Protein AF-A0AAJ0HNI5-F1 (afdb_monomer)

Organism: NCBI:txid260671

Solvent-accessible surface area (backbone atoms only — not comparable to full-atom values): 15487 Å² total; per-residue (Å²): 132,60,65,69,65,48,49,58,55,22,74,72,41,98,49,40,72,58,46,44,43,70,79,28,72,50,69,66,57,39,48,54,49,50,54,50,50,53,49,53,46,56,73,71,45,73,79,74,45,46,48,69,56,50,36,52,51,60,67,67,36,46,70,72,39,67,71,49,57,67,50,51,60,63,54,42,67,43,96,58,53,37,58,43,49,49,13,22,56,100,54,33,36,34,30,35,42,43,38,78,77,85,79,68,60,65,65,94,55,95,44,84,86,68,60,71,80,50,44,37,24,37,46,53,99,88,41,71,78,46,37,30,36,62,50,20,38,31,28,35,32,77,57,63,92,66,90,64,89,63,87,71,75,69,43,80,52,59,29,30,33,27,36,32,45,38,97,85,26,32,70,68,20,27,30,40,35,55,68,73,81,44,83,80,56,53,56,72,58,64,70,63,54,85,79,84,80,74,67,75,95,62,89,78,90,82,67,87,78,54,84,80,49,52,50,37,34,65,74,42,69,40,63,79,74,36,23,76,83,30,72,54,58,84,80,66,47,56,74,45,90,73,74,71,50,63,37,65,60,81,79,54,80,83,66,68,90,78,83,133

Nearest PDB structures (foldseek):
  7ypu-assembly1_A  TM=3.060E-01  e=2.683E-01  Streptomyces lavendulae subsp. lavendulae
  7ypu-assembly4_G  TM=3.070E-01  e=5.747E-01  Streptomyces lavendulae subsp. lavendulae

Radius of gyration: 22.69 Å; Cα contacts (8 Å, |Δi|>4): 392; chains: 1; bounding box: 60×42×74 Å

Secondary structure (DSSP, 8-state):
--HHHHHHHHHTSS-HHHHHHHH--SHHHHHHHHHHHHHHHHHHSPPP--HHHHHHHHHH--TT-HHHHHHHHHHHTSSS--EEEEEE-SSEEEEEEE-S-----SS--TTTTTS-TTEEEEEETTEEEEEEEEEEEEEEEE---------PPPEEEEEEEEEEE-TTSSEEEEEEEE-PPPTTTTHHHHHS--S-SS----SS---TTTTTS-EEEEEES-STT--TTPBP-TTSEEE-S----EEEGGGTTT------

Mean predicted aligned error: 11.39 Å

Sequence (260 aa):
MDFAAAHARIMGDKNPIEAMRILFPDRHRRQAFKDWAAEEIRKATPEPLTRDKFIADIDNAQFLDPSFLNSMPYSMSGRLRPWVAVGRDEHFSYRLTVERYGLQPTADLNLASQLPPCILAFQSYGKPDFVFFQLGELEYTPYTTATTTAIRRWDETGFYVVARIGPSGKMDGIFAVYRMPSEDDNVDEAINAEDDWGLLPTPLGSLDSMAKRFFCARLGGSLGELGDDHRLDWEDNILYEDPVELVPVSSRQQKEPGMH

Structure (mmCIF, N/CA/C/O backbone):
data_AF-A0AAJ0HNI5-F1
#
_entry.id   AF-A0AAJ0HNI5-F1
#
loop_
_atom_site.group_PDB
_atom_site.id
_atom_site.type_symbol
_atom_site.label_atom_id
_atom_site.label_alt_id
_atom_site.label_comp_id
_atom_site.label_asym_id
_atom_site.label_entity_id
_atom_site.label_seq_id
_atom_site.pdbx_PDB_ins_code
_atom_site.Cartn_x
_atom_site.Cartn_y
_atom_site.Cartn_z
_atom_site.occupancy
_atom_site.B_iso_or_equiv
_atom_site.auth_seq_id
_atom_site.auth_comp_id
_atom_site.auth_asym_id
_atom_site.auth_atom_id
_atom_site.pdbx_PDB_model_num
ATOM 1 N N . MET A 1 1 ? 30.609 -1.342 -28.995 1.00 73.69 1 MET A N 1
ATOM 2 C CA . MET A 1 1 ? 30.387 -0.717 -27.679 1.00 73.69 1 MET A CA 1
ATOM 3 C C . MET A 1 1 ? 29.522 -1.675 -26.897 1.00 73.69 1 MET A C 1
ATOM 5 O O . MET A 1 1 ? 28.529 -2.126 -27.453 1.00 73.69 1 MET A O 1
ATOM 9 N N . ASP A 1 2 ? 29.952 -2.039 -25.697 1.00 93.94 2 ASP A N 1
ATOM 10 C CA . ASP A 1 2 ? 29.162 -2.849 -24.771 1.00 93.94 2 ASP A CA 1
ATOM 11 C C . ASP A 1 2 ? 27.914 -2.066 -24.319 1.00 93.94 2 ASP A C 1
ATOM 13 O O . ASP A 1 2 ? 27.996 -0.857 -24.078 1.00 93.94 2 ASP A O 1
ATOM 17 N N . PHE A 1 3 ? 26.756 -2.726 -24.260 1.00 96.06 3 PHE A N 1
ATOM 18 C CA . PHE A 1 3 ? 25.495 -2.088 -23.881 1.00 96.06 3 PHE A CA 1
ATOM 19 C C . PHE A 1 3 ? 25.478 -1.664 -22.410 1.00 96.06 3 PHE A C 1
ATOM 21 O O . PHE A 1 3 ? 24.932 -0.601 -22.119 1.00 96.06 3 PHE A O 1
ATOM 28 N N . ALA A 1 4 ? 26.161 -2.385 -21.514 1.00 93.88 4 ALA A N 1
ATOM 29 C CA . ALA A 1 4 ? 26.269 -1.978 -20.112 1.00 93.88 4 ALA A CA 1
ATOM 30 C C . ALA A 1 4 ? 27.040 -0.656 -19.963 1.00 93.88 4 ALA A C 1
ATOM 32 O O . ALA A 1 4 ? 26.559 0.289 -19.332 1.00 93.88 4 ALA A O 1
ATOM 33 N N . ALA A 1 5 ? 28.191 -0.538 -20.632 1.00 95.94 5 ALA A N 1
ATOM 34 C CA . ALA A 1 5 ? 28.961 0.706 -20.672 1.00 95.94 5 ALA A CA 1
ATOM 35 C C . ALA A 1 5 ? 28.178 1.868 -21.317 1.00 95.94 5 ALA A C 1
ATOM 37 O O . ALA A 1 5 ? 28.256 3.009 -20.855 1.00 95.94 5 ALA A O 1
ATOM 38 N N . ALA A 1 6 ? 27.401 1.591 -22.370 1.00 95.69 6 ALA A N 1
ATOM 39 C CA . ALA A 1 6 ? 26.544 2.594 -22.998 1.00 95.69 6 ALA A CA 1
ATOM 40 C C . ALA A 1 6 ? 25.414 3.059 -22.065 1.00 95.69 6 ALA A C 1
ATOM 42 O O . ALA A 1 6 ? 25.145 4.255 -22.000 1.00 95.69 6 ALA A O 1
ATOM 43 N N . HIS A 1 7 ? 24.794 2.147 -21.312 1.00 95.56 7 HIS A N 1
ATOM 44 C CA . HIS A 1 7 ? 23.726 2.460 -20.363 1.00 95.56 7 HIS A CA 1
ATOM 45 C C . HIS A 1 7 ? 24.193 3.407 -19.260 1.00 95.56 7 HIS A C 1
ATOM 47 O O . HIS A 1 7 ? 23.564 4.439 -19.042 1.00 95.56 7 HIS A O 1
ATOM 53 N N . ALA A 1 8 ? 25.339 3.121 -18.633 1.00 94.25 8 ALA A N 1
ATOM 54 C CA . ALA A 1 8 ? 25.917 3.999 -17.616 1.00 94.25 8 ALA A CA 1
ATOM 55 C C . ALA A 1 8 ? 26.174 5.416 -18.160 1.00 94.25 8 ALA A C 1
ATOM 57 O O . ALA A 1 8 ? 25.867 6.409 -17.502 1.00 94.25 8 ALA A O 1
ATOM 58 N N . ARG A 1 9 ? 26.677 5.517 -19.398 1.00 95.00 9 ARG A N 1
ATOM 59 C CA . ARG A 1 9 ? 26.918 6.804 -20.061 1.00 95.00 9 ARG A CA 1
ATOM 60 C C . ARG A 1 9 ? 25.625 7.550 -20.396 1.00 95.00 9 ARG A C 1
ATOM 62 O O . ARG A 1 9 ? 25.590 8.764 -20.251 1.00 95.00 9 ARG A O 1
ATOM 69 N N . ILE A 1 10 ? 24.586 6.841 -20.839 1.00 95.06 10 ILE A N 1
ATOM 70 C CA . ILE A 1 10 ? 23.275 7.422 -21.166 1.00 95.06 10 ILE A CA 1
ATOM 71 C C . ILE A 1 10 ? 22.580 7.946 -19.906 1.00 95.06 10 ILE A C 1
ATOM 73 O O . ILE A 1 10 ? 22.064 9.058 -19.924 1.00 95.06 10 ILE A O 1
ATOM 77 N N . MET A 1 11 ? 22.593 7.176 -18.814 1.00 92.81 11 MET A N 1
ATOM 78 C CA . MET A 1 11 ? 21.929 7.545 -17.557 1.00 92.81 11 MET A CA 1
ATOM 79 C C . MET A 1 11 ? 22.637 8.678 -16.802 1.00 92.81 11 MET A C 1
ATOM 81 O O . MET A 1 11 ? 22.006 9.349 -15.992 1.00 92.81 11 MET A O 1
ATOM 85 N N . GLY A 1 12 ? 23.927 8.906 -17.065 1.00 92.88 12 GLY A N 1
ATOM 86 C CA . GLY A 1 12 ? 24.676 10.046 -16.529 1.00 92.88 12 GLY A CA 1
ATOM 87 C C . GLY A 1 12 ? 24.532 11.343 -17.335 1.00 92.88 12 GLY A C 1
ATOM 88 O O . GLY A 1 12 ? 25.041 12.379 -16.906 1.00 92.88 12 GLY A O 1
ATOM 89 N N . ASP A 1 13 ? 23.885 11.308 -18.504 1.00 97.19 13 ASP A N 1
ATOM 90 C CA . ASP A 1 13 ? 23.688 12.487 -19.348 1.00 97.19 13 ASP A CA 1
ATOM 91 C C . ASP A 1 13 ? 22.452 13.289 -18.907 1.00 97.19 13 ASP A C 1
ATOM 93 O O . ASP A 1 13 ? 21.445 12.734 -18.468 1.00 97.19 13 ASP A O 1
ATOM 97 N N . LYS A 1 14 ? 22.499 14.615 -19.074 1.00 95.19 14 LYS A N 1
ATOM 98 C CA . LYS A 1 14 ? 21.357 15.500 -18.795 1.00 95.19 14 LYS A CA 1
ATOM 99 C C . LYS A 1 14 ? 20.187 15.255 -19.750 1.00 95.19 14 LYS A C 1
ATOM 101 O O . LYS A 1 14 ? 19.051 15.577 -19.414 1.00 95.19 14 LYS A O 1
ATOM 106 N N . ASN A 1 15 ? 20.456 14.714 -20.937 1.00 95.88 15 ASN A N 1
ATOM 107 C CA . ASN A 1 15 ? 19.454 14.321 -21.915 1.00 95.88 15 ASN A CA 1
ATOM 108 C C . ASN A 1 15 ? 19.694 12.869 -22.381 1.00 95.88 15 ASN A C 1
ATOM 110 O O . ASN A 1 15 ? 20.283 12.638 -23.444 1.00 95.88 15 ASN A O 1
ATOM 114 N N . PRO A 1 16 ? 19.187 11.874 -21.628 1.00 92.81 16 PRO A N 1
ATOM 115 C CA . PRO A 1 16 ? 19.393 10.456 -21.930 1.00 92.81 16 PRO A CA 1
ATOM 116 C C . PRO A 1 16 ? 18.877 10.037 -23.315 1.00 92.81 16 PRO A C 1
ATOM 118 O O . PRO A 1 16 ? 19.457 9.173 -23.976 1.00 92.81 16 PRO A O 1
ATOM 121 N N . ILE A 1 17 ? 17.797 10.665 -23.794 1.00 93.88 17 ILE A N 1
ATOM 122 C CA . ILE A 1 17 ? 17.210 10.357 -25.106 1.00 93.88 17 ILE A CA 1
ATOM 123 C C . ILE A 1 17 ? 18.172 10.761 -26.226 1.00 93.88 17 ILE A C 1
ATOM 125 O O . ILE A 1 17 ? 18.378 9.988 -27.167 1.00 93.88 17 ILE A O 1
ATOM 129 N N . GLU A 1 18 ? 18.765 11.950 -26.130 1.00 96.06 18 GLU A N 1
ATOM 130 C CA . GLU A 1 18 ? 19.715 12.438 -27.128 1.00 96.06 18 GLU A CA 1
ATOM 131 C C . GLU A 1 18 ? 21.052 11.693 -27.048 1.00 96.06 18 GLU A C 1
ATOM 133 O O . GLU A 1 18 ? 21.563 11.244 -28.074 1.00 96.06 18 GLU A O 1
ATOM 138 N N . ALA A 1 19 ? 21.560 11.430 -25.839 1.00 96.56 19 ALA A N 1
ATOM 139 C CA . ALA A 1 19 ? 22.754 10.608 -25.637 1.00 96.56 19 ALA A CA 1
ATOM 140 C C . ALA A 1 19 ? 22.612 9.216 -26.279 1.00 96.56 19 ALA A C 1
ATOM 142 O O . ALA A 1 19 ? 23.518 8.747 -26.973 1.00 96.56 19 ALA A O 1
ATOM 143 N N . MET A 1 20 ? 21.446 8.575 -26.129 1.00 96.62 20 MET A N 1
ATOM 144 C CA . MET A 1 20 ? 21.142 7.302 -26.789 1.00 96.62 20 MET A CA 1
ATOM 145 C C . MET A 1 20 ? 21.141 7.430 -28.320 1.00 96.62 20 MET A C 1
ATOM 147 O O . MET A 1 20 ? 21.647 6.541 -29.006 1.00 96.62 20 MET A O 1
ATOM 151 N N . ARG A 1 21 ? 20.590 8.517 -28.881 1.00 96.56 21 ARG A N 1
ATOM 152 C CA . ARG A 1 21 ? 20.586 8.757 -30.337 1.00 96.56 21 ARG A CA 1
ATOM 153 C C . ARG A 1 21 ? 21.989 8.971 -30.897 1.00 96.56 21 ARG A C 1
ATOM 155 O O . ARG A 1 21 ? 22.263 8.479 -31.988 1.00 96.56 21 ARG A O 1
ATOM 162 N N . ILE A 1 22 ? 22.861 9.645 -30.149 1.00 96.81 22 ILE A N 1
ATOM 163 C CA . ILE A 1 22 ? 24.262 9.880 -30.522 1.00 96.81 22 ILE A CA 1
ATOM 164 C C . ILE A 1 22 ? 25.070 8.577 -30.463 1.00 96.81 22 ILE A C 1
ATOM 166 O O . ILE A 1 22 ? 25.804 8.264 -31.399 1.00 96.81 22 ILE A O 1
ATOM 170 N N . LEU A 1 23 ? 24.936 7.797 -29.384 1.00 96.81 23 LEU A N 1
ATOM 171 C CA . LEU A 1 23 ? 25.682 6.543 -29.202 1.00 96.81 23 LEU A CA 1
ATOM 172 C C . LEU A 1 23 ? 25.211 5.434 -30.152 1.00 96.81 23 LEU A C 1
ATOM 174 O O . LEU A 1 23 ? 26.006 4.596 -30.583 1.00 96.81 23 LEU A O 1
ATOM 178 N N . PHE A 1 24 ? 23.928 5.455 -30.512 1.00 97.00 24 PHE A N 1
ATOM 179 C CA . PHE A 1 24 ? 23.308 4.523 -31.442 1.00 97.00 24 PHE A CA 1
ATOM 180 C C . PHE A 1 24 ? 22.576 5.312 -32.548 1.00 97.00 24 PHE A C 1
ATOM 182 O O . PHE A 1 24 ? 21.360 5.514 -32.488 1.00 97.00 24 PHE A O 1
ATOM 189 N N . PRO A 1 25 ? 23.290 5.786 -33.586 1.00 95.75 25 PRO A N 1
ATOM 190 C CA . PRO A 1 25 ? 22.664 6.536 -34.679 1.00 95.75 25 PRO A CA 1
ATOM 191 C C . PRO A 1 25 ? 21.772 5.643 -35.556 1.00 95.75 25 PRO A C 1
ATOM 193 O O . PRO A 1 25 ? 20.739 6.093 -36.059 1.00 95.75 25 PRO A O 1
ATOM 196 N N . ASP A 1 26 ? 22.128 4.362 -35.677 1.00 97.44 26 ASP A N 1
ATOM 197 C CA . ASP A 1 26 ? 21.351 3.348 -36.385 1.00 97.44 26 ASP A CA 1
ATOM 198 C C . ASP A 1 26 ? 20.093 2.920 -35.603 1.00 97.44 26 ASP A C 1
ATOM 200 O O . ASP A 1 26 ? 20.121 2.695 -34.388 1.00 97.44 26 ASP A O 1
ATOM 204 N N . ARG A 1 27 ? 18.967 2.775 -36.314 1.00 96.75 27 ARG A N 1
ATOM 205 C CA . ARG A 1 27 ? 17.674 2.418 -35.713 1.00 96.75 27 ARG A CA 1
ATOM 206 C C . ARG A 1 27 ? 17.681 1.002 -35.139 1.00 96.75 27 ARG A C 1
ATOM 208 O O . ARG A 1 27 ? 17.101 0.810 -34.072 1.00 96.75 27 ARG A O 1
ATOM 215 N N . HIS A 1 28 ? 18.326 0.043 -35.803 1.00 96.88 28 HIS A N 1
ATOM 216 C CA . HIS A 1 28 ? 18.365 -1.342 -35.331 1.00 96.88 28 HIS A CA 1
ATOM 217 C C . HIS A 1 28 ? 19.197 -1.468 -34.056 1.00 96.88 28 HIS A C 1
ATOM 219 O O . HIS A 1 28 ? 18.746 -2.081 -33.093 1.00 96.88 28 HIS A O 1
ATOM 225 N N . ARG A 1 29 ? 20.356 -0.803 -33.990 1.00 95.69 29 ARG A N 1
ATOM 226 C CA . ARG A 1 29 ? 21.168 -0.739 -32.766 1.00 95.69 29 ARG A CA 1
ATOM 227 C C . ARG A 1 29 ? 20.456 -0.044 -31.612 1.00 95.69 29 ARG A C 1
ATOM 229 O O . ARG A 1 29 ? 20.569 -0.519 -30.488 1.00 95.69 29 ARG A O 1
ATOM 236 N N . ARG A 1 30 ? 19.687 1.023 -31.871 1.00 96.62 30 ARG A N 1
ATOM 237 C CA . ARG A 1 30 ? 18.826 1.626 -30.834 1.00 96.62 30 ARG A CA 1
ATOM 238 C C . ARG A 1 30 ? 17.799 0.647 -30.307 1.00 96.62 30 ARG A C 1
ATOM 240 O O . ARG A 1 30 ? 17.591 0.604 -29.102 1.00 96.62 30 ARG A O 1
ATOM 247 N N . GLN A 1 31 ? 17.142 -0.094 -31.194 1.00 96.69 31 GLN A N 1
ATOM 248 C CA . GLN A 1 31 ? 16.143 -1.066 -30.771 1.00 96.69 31 GLN A CA 1
ATOM 249 C C . GLN A 1 31 ? 16.787 -2.185 -29.947 1.00 96.69 31 GLN A C 1
ATOM 251 O O . GLN A 1 31 ? 16.336 -2.434 -28.840 1.00 96.69 31 GLN A O 1
ATOM 256 N N . ALA A 1 32 ? 17.909 -2.746 -30.405 1.00 96.69 32 ALA A N 1
ATOM 257 C CA . ALA A 1 32 ? 18.647 -3.763 -29.658 1.00 96.69 32 ALA A CA 1
ATOM 258 C C . ALA A 1 32 ? 19.099 -3.273 -28.269 1.00 96.69 32 ALA A C 1
ATOM 260 O O . ALA A 1 32 ? 19.010 -4.019 -27.298 1.00 96.69 32 ALA A O 1
ATOM 261 N N . PHE A 1 33 ? 19.539 -2.014 -28.155 1.00 96.56 33 PHE A N 1
ATOM 262 C CA . PHE A 1 33 ? 19.855 -1.410 -26.859 1.00 96.56 33 PHE A CA 1
ATOM 263 C C . PHE A 1 33 ? 18.614 -1.274 -25.967 1.00 96.56 33 PHE A C 1
ATOM 265 O O . PHE A 1 33 ? 18.694 -1.567 -24.780 1.00 96.56 33 PHE A O 1
ATOM 272 N N . LYS A 1 34 ? 17.464 -0.859 -26.518 1.00 94.38 34 LYS A N 1
ATOM 273 C CA . LYS A 1 34 ? 16.201 -0.782 -25.765 1.00 94.38 34 LYS A CA 1
ATOM 274 C C . LYS A 1 34 ? 15.741 -2.150 -25.275 1.00 94.38 34 LYS A C 1
ATOM 276 O O . LYS A 1 34 ? 15.331 -2.251 -24.127 1.00 94.38 34 LYS A O 1
ATOM 281 N N . ASP A 1 35 ? 15.820 -3.169 -26.123 1.00 95.56 35 ASP A N 1
ATOM 282 C CA . ASP A 1 35 ? 15.420 -4.534 -25.777 1.00 95.56 35 ASP A CA 1
ATOM 283 C C . ASP A 1 35 ? 16.333 -5.092 -24.678 1.00 95.56 35 ASP A C 1
ATOM 285 O O . ASP A 1 35 ? 15.854 -5.637 -23.688 1.00 95.56 35 ASP A O 1
ATOM 289 N N . TRP A 1 36 ? 17.647 -4.868 -24.798 1.00 96.38 36 TRP A N 1
ATOM 290 C CA . TRP A 1 36 ? 18.606 -5.200 -23.746 1.00 96.38 36 TRP A CA 1
ATOM 291 C C . TRP A 1 36 ? 18.325 -4.434 -22.446 1.00 96.38 36 TRP A C 1
ATOM 293 O O . TRP A 1 36 ? 18.280 -5.044 -21.386 1.00 96.38 36 TRP A O 1
ATOM 303 N N . ALA A 1 37 ? 18.082 -3.122 -22.507 1.00 93.75 37 ALA A N 1
ATOM 304 C CA . ALA A 1 37 ? 17.810 -2.316 -21.317 1.00 93.75 37 ALA A CA 1
ATOM 305 C C . ALA A 1 37 ? 16.501 -2.742 -20.638 1.00 93.75 37 ALA A C 1
ATOM 307 O O . ALA A 1 37 ? 16.441 -2.811 -19.416 1.00 93.75 37 ALA A O 1
ATOM 308 N N . ALA A 1 38 ? 15.469 -3.073 -21.417 1.00 89.56 38 ALA A N 1
ATOM 309 C CA . ALA A 1 38 ? 14.219 -3.622 -20.905 1.00 89.56 38 ALA A CA 1
ATOM 310 C C . ALA A 1 38 ? 14.431 -4.981 -20.224 1.00 89.56 38 ALA A C 1
ATOM 312 O O . ALA A 1 38 ? 13.840 -5.229 -19.178 1.00 89.56 38 ALA A O 1
ATOM 313 N N . GLU A 1 39 ? 15.293 -5.836 -20.774 1.00 91.31 39 GLU A N 1
ATOM 314 C CA . GLU A 1 39 ? 15.655 -7.123 -20.179 1.00 91.31 39 GLU A CA 1
ATOM 315 C C . GLU A 1 39 ? 16.467 -6.961 -18.886 1.00 91.31 39 GLU A C 1
ATOM 317 O O . GLU A 1 39 ? 16.190 -7.641 -17.902 1.00 91.31 39 GLU A O 1
ATOM 322 N N . GLU A 1 40 ? 17.426 -6.036 -18.839 1.00 91.50 40 GLU A N 1
ATOM 323 C CA . GLU A 1 40 ? 18.166 -5.734 -17.608 1.00 91.50 40 GLU A CA 1
ATOM 324 C C . GLU A 1 40 ? 17.258 -5.117 -16.544 1.00 91.50 40 GLU A C 1
ATOM 326 O O . GLU A 1 40 ? 17.328 -5.511 -15.382 1.00 91.50 40 GLU A O 1
ATOM 331 N N . ILE A 1 41 ? 16.340 -4.226 -16.937 1.00 84.38 41 ILE A N 1
ATOM 332 C CA . ILE A 1 41 ? 15.279 -3.743 -16.050 1.00 84.38 41 ILE A CA 1
ATOM 333 C C . ILE A 1 41 ? 14.445 -4.925 -15.570 1.00 84.38 41 ILE A C 1
ATOM 335 O O . ILE A 1 41 ? 14.210 -5.021 -14.378 1.00 84.38 41 ILE A O 1
ATOM 339 N N . ARG A 1 42 ? 14.033 -5.854 -16.436 1.00 82.31 42 ARG A N 1
ATOM 340 C CA . ARG A 1 42 ? 13.244 -7.032 -16.043 1.00 82.31 42 ARG A CA 1
ATOM 341 C C . ARG A 1 42 ? 13.988 -7.931 -15.053 1.00 82.31 42 ARG A C 1
ATOM 343 O O . ARG A 1 42 ? 13.359 -8.435 -14.135 1.00 82.31 42 ARG A O 1
ATOM 350 N N . LYS A 1 43 ? 15.302 -8.115 -15.214 1.00 84.75 43 LYS A N 1
ATOM 351 C CA . LYS A 1 43 ? 16.149 -8.872 -14.273 1.00 84.75 43 LYS A CA 1
ATOM 352 C C . LYS A 1 43 ? 16.346 -8.150 -12.942 1.00 84.75 43 LYS A C 1
ATOM 354 O O . LYS A 1 43 ? 16.437 -8.800 -11.908 1.00 84.75 43 LYS A O 1
ATOM 359 N N . ALA A 1 44 ? 16.460 -6.824 -12.979 1.00 82.19 44 ALA A N 1
ATOM 360 C CA . ALA A 1 44 ? 16.648 -5.990 -11.796 1.00 82.19 44 ALA A CA 1
ATOM 361 C C . ALA A 1 44 ? 15.328 -5.664 -11.078 1.00 82.19 44 ALA A C 1
ATOM 363 O O . ALA A 1 44 ? 15.340 -5.330 -9.896 1.00 82.19 44 ALA A O 1
ATOM 364 N N . THR A 1 45 ? 14.197 -5.736 -11.784 1.00 75.88 45 THR A N 1
ATOM 365 C CA . THR A 1 45 ? 12.863 -5.510 -11.231 1.00 75.88 45 THR A CA 1
ATOM 366 C C . THR A 1 45 ? 12.452 -6.780 -10.495 1.00 75.88 45 THR A C 1
ATOM 368 O O . THR A 1 45 ? 12.389 -7.837 -11.125 1.00 75.88 45 THR A O 1
ATOM 371 N N . PRO A 1 46 ? 12.167 -6.707 -9.186 1.00 77.44 46 PRO A N 1
ATOM 372 C CA . PRO A 1 46 ? 11.619 -7.836 -8.448 1.00 77.44 46 PRO A CA 1
ATOM 373 C C . PRO A 1 46 ? 10.377 -8.387 -9.151 1.00 77.44 46 PRO A C 1
ATOM 375 O O . PRO A 1 46 ? 9.633 -7.628 -9.781 1.00 77.44 46 PRO A O 1
ATOM 378 N N . GLU A 1 47 ? 10.135 -9.694 -9.032 1.00 81.25 47 GLU A N 1
ATOM 379 C CA . GLU A 1 47 ? 8.874 -10.266 -9.503 1.00 81.25 47 GLU A CA 1
ATOM 380 C C . GLU A 1 47 ? 7.693 -9.466 -8.925 1.00 81.25 47 GLU A C 1
ATOM 382 O O . GLU A 1 47 ? 7.737 -9.092 -7.745 1.00 81.25 47 GLU A O 1
ATOM 387 N N . PRO A 1 48 ? 6.656 -9.162 -9.734 1.00 82.38 48 PRO A N 1
ATOM 388 C CA . PRO A 1 48 ? 5.490 -8.446 -9.245 1.00 82.38 48 PRO A CA 1
ATOM 389 C C . PRO A 1 48 ? 4.925 -9.133 -8.007 1.00 82.38 48 PRO A C 1
ATOM 391 O O . PRO A 1 48 ? 4.732 -10.350 -7.993 1.00 82.38 48 PRO A O 1
ATOM 394 N N . LEU A 1 49 ? 4.651 -8.344 -6.973 1.00 86.69 49 LEU A N 1
ATOM 395 C CA . LEU A 1 49 ? 4.091 -8.862 -5.740 1.00 86.69 49 LEU A CA 1
ATOM 396 C C . LEU A 1 49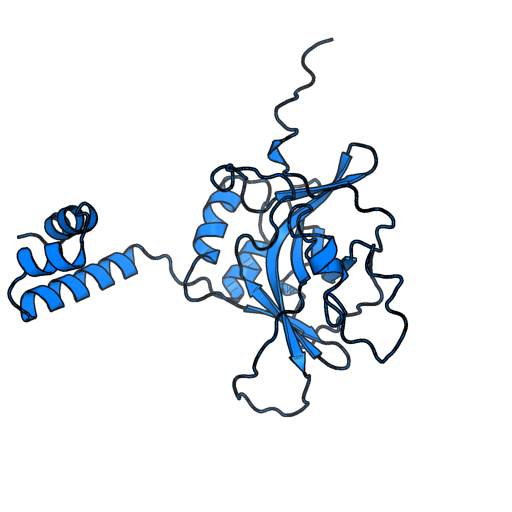 ? 2.685 -9.404 -6.017 1.00 86.69 49 LEU A C 1
ATOM 398 O O . LEU A 1 49 ? 1.776 -8.654 -6.373 1.00 86.69 49 LEU A O 1
ATOM 402 N N . THR A 1 50 ? 2.508 -10.718 -5.889 1.00 91.62 50 THR A N 1
ATOM 403 C CA . THR A 1 50 ? 1.190 -11.340 -6.052 1.00 91.62 50 THR A CA 1
ATOM 404 C C . THR A 1 50 ? 0.306 -11.023 -4.848 1.00 91.62 50 THR A C 1
ATOM 406 O O . THR A 1 50 ? 0.808 -10.749 -3.757 1.00 91.62 50 THR A O 1
ATOM 409 N N . ARG A 1 51 ? -1.019 -11.091 -5.031 1.00 92.94 51 ARG A N 1
ATOM 410 C CA . ARG A 1 51 ? -1.988 -10.922 -3.936 1.00 92.94 51 ARG A CA 1
ATOM 411 C C . ARG A 1 51 ? -1.690 -11.876 -2.776 1.00 92.94 51 ARG A C 1
ATOM 413 O O . ARG A 1 51 ? -1.545 -11.424 -1.647 1.00 92.94 51 ARG A O 1
ATOM 420 N N . ASP A 1 52 ? -1.551 -13.167 -3.060 1.00 94.81 52 ASP A N 1
ATOM 421 C CA . ASP A 1 52 ? -1.354 -14.186 -2.021 1.00 94.81 52 ASP A CA 1
ATOM 422 C C . ASP A 1 52 ? -0.023 -14.004 -1.292 1.00 94.81 52 ASP A C 1
ATOM 424 O O . ASP A 1 52 ? 0.048 -14.163 -0.076 1.00 94.81 52 ASP A O 1
ATOM 428 N N . LYS A 1 53 ? 1.028 -13.612 -2.025 1.00 92.88 53 LYS A N 1
ATOM 429 C CA . LYS A 1 53 ? 2.317 -13.295 -1.417 1.00 92.88 53 LYS A CA 1
ATOM 430 C C . LYS A 1 53 ? 2.226 -12.053 -0.535 1.00 92.88 53 LYS A C 1
ATOM 432 O O . LYS A 1 53 ? 2.756 -12.084 0.565 1.00 92.88 53 LYS A O 1
ATOM 437 N N . PHE A 1 54 ? 1.548 -10.997 -0.985 1.00 93.31 54 PHE A N 1
ATOM 438 C CA . PHE A 1 54 ? 1.326 -9.801 -0.173 1.00 93.31 54 PHE A CA 1
ATOM 439 C C . PHE A 1 54 ? 0.604 -10.149 1.132 1.00 93.31 54 PHE A C 1
ATOM 441 O O . PHE A 1 54 ? 1.094 -9.802 2.199 1.00 93.31 54 PHE A O 1
ATOM 448 N N . ILE A 1 55 ? -0.507 -10.890 1.056 1.00 95.44 55 ILE A N 1
ATOM 449 C CA . ILE A 1 55 ? -1.264 -11.330 2.237 1.00 95.44 55 ILE A CA 1
ATOM 450 C C . ILE A 1 55 ? -0.360 -12.129 3.182 1.00 95.44 55 ILE A C 1
ATOM 452 O O . ILE A 1 55 ? -0.257 -11.793 4.358 1.00 95.44 55 ILE A O 1
ATOM 456 N N . ALA A 1 56 ? 0.354 -13.132 2.665 1.00 95.50 56 ALA A N 1
ATOM 457 C CA . ALA A 1 56 ? 1.243 -13.957 3.476 1.00 95.50 56 ALA A CA 1
ATOM 458 C C . ALA A 1 56 ? 2.386 -13.149 4.112 1.00 95.50 56 ALA A C 1
ATOM 460 O O . ALA A 1 56 ? 2.713 -13.379 5.277 1.00 95.50 56 ALA A O 1
ATOM 461 N N . ASP A 1 57 ? 2.989 -12.217 3.373 1.00 93.31 57 ASP A N 1
ATOM 462 C CA . ASP A 1 57 ? 4.074 -11.374 3.873 1.00 93.31 57 ASP A CA 1
ATOM 463 C C . ASP A 1 57 ? 3.569 -10.453 4.999 1.00 93.31 57 ASP A C 1
ATOM 465 O O . ASP A 1 57 ? 4.245 -10.343 6.019 1.00 93.31 57 ASP A O 1
ATOM 469 N N . ILE A 1 58 ? 2.378 -9.849 4.864 1.00 94.12 58 ILE A N 1
ATOM 470 C CA . ILE A 1 58 ? 1.764 -8.985 5.891 1.00 94.12 58 ILE A CA 1
ATOM 471 C C . ILE A 1 58 ? 1.334 -9.783 7.127 1.00 94.12 58 ILE A C 1
ATOM 473 O O . ILE A 1 58 ? 1.680 -9.404 8.245 1.00 94.12 58 ILE A O 1
ATOM 477 N N . ASP A 1 59 ? 0.635 -10.905 6.949 1.00 96.12 59 ASP A N 1
ATOM 478 C CA . ASP A 1 59 ? 0.107 -11.701 8.065 1.00 96.12 59 ASP A CA 1
ATOM 479 C C . ASP A 1 59 ? 1.227 -12.317 8.918 1.00 96.12 59 ASP A C 1
ATOM 481 O O . ASP A 1 59 ? 1.088 -12.476 10.132 1.00 96.12 59 ASP A O 1
ATOM 485 N N . ASN A 1 60 ? 2.373 -12.627 8.303 1.00 95.31 60 ASN A N 1
ATOM 486 C CA . ASN A 1 60 ? 3.530 -13.197 8.995 1.00 95.31 60 ASN A CA 1
ATOM 487 C C . ASN A 1 60 ? 4.593 -12.159 9.381 1.00 95.31 60 ASN A C 1
ATOM 489 O O . ASN A 1 60 ? 5.575 -12.516 10.051 1.00 95.31 60 ASN A O 1
ATOM 493 N N . ALA A 1 61 ? 4.412 -10.894 8.998 1.00 93.38 61 ALA A N 1
ATOM 494 C CA . ALA A 1 61 ? 5.393 -9.835 9.181 1.00 93.38 61 ALA A CA 1
ATOM 495 C C . ALA A 1 61 ? 5.825 -9.686 10.641 1.00 93.38 61 ALA A C 1
ATOM 497 O O . ALA A 1 61 ? 5.066 -9.914 11.585 1.00 93.38 61 ALA A O 1
ATOM 498 N N . GLN A 1 62 ? 7.078 -9.289 10.838 1.00 92.81 62 GLN A N 1
ATOM 499 C CA . GLN A 1 62 ? 7.538 -8.703 12.090 1.00 92.81 62 GLN A CA 1
ATOM 500 C C . GLN A 1 62 ? 7.785 -7.224 11.812 1.00 92.81 62 GLN A C 1
ATOM 502 O O . GLN A 1 62 ? 8.845 -6.853 11.327 1.00 92.81 62 GLN A O 1
ATOM 507 N N . PHE A 1 63 ? 6.795 -6.373 12.076 1.00 87.62 63 PHE A N 1
ATOM 508 C CA . PHE A 1 63 ? 6.810 -4.965 11.656 1.00 87.62 63 PHE A CA 1
ATOM 509 C C . PHE A 1 63 ? 7.895 -4.136 12.343 1.00 87.62 63 PHE A C 1
ATOM 511 O O . PHE A 1 63 ? 8.282 -3.090 11.838 1.00 87.62 63 PHE A O 1
ATOM 518 N N . LEU A 1 64 ? 8.401 -4.605 13.485 1.00 84.62 64 LEU A N 1
ATOM 519 C CA . LEU A 1 64 ? 9.535 -3.987 14.173 1.00 84.62 64 LEU A CA 1
ATOM 520 C C . LEU A 1 64 ? 10.895 -4.523 13.700 1.00 84.62 64 LEU A C 1
ATOM 522 O O . LEU A 1 64 ? 11.922 -4.045 14.173 1.00 84.62 64 LEU A O 1
ATOM 526 N N . ASP A 1 65 ? 10.925 -5.504 12.793 1.00 86.12 65 ASP A N 1
ATOM 527 C CA . ASP A 1 65 ? 12.159 -5.973 12.164 1.00 86.12 65 ASP A CA 1
ATOM 528 C C . ASP A 1 65 ? 12.564 -5.015 11.027 1.00 86.12 65 ASP A C 1
ATOM 530 O O . ASP A 1 65 ? 11.832 -4.880 10.037 1.00 86.12 65 ASP A O 1
ATOM 534 N N . PRO A 1 66 ? 13.745 -4.372 11.106 1.00 82.50 66 PRO A N 1
ATOM 535 C CA . PRO A 1 66 ? 14.247 -3.514 10.038 1.00 82.50 66 PRO A CA 1
ATOM 536 C C . PRO A 1 66 ? 14.346 -4.217 8.679 1.00 82.50 66 PRO A C 1
ATOM 538 O O . PRO A 1 66 ? 14.219 -3.564 7.645 1.00 82.50 66 PRO A O 1
ATOM 541 N N . SER A 1 67 ? 14.576 -5.533 8.648 1.00 85.31 67 SER A N 1
ATOM 542 C CA . SER A 1 67 ? 14.690 -6.287 7.395 1.00 85.31 67 SER A CA 1
ATOM 543 C C . SER A 1 67 ? 13.371 -6.300 6.612 1.00 85.31 67 SER A C 1
ATOM 545 O O . SER A 1 67 ? 13.359 -6.084 5.395 1.00 85.31 67 SER A O 1
ATOM 547 N N . PHE A 1 68 ? 12.249 -6.450 7.320 1.00 85.56 68 PHE A N 1
ATOM 548 C CA . PHE A 1 68 ? 10.910 -6.373 6.749 1.00 85.56 68 PHE A CA 1
ATOM 549 C C . PHE A 1 68 ? 10.607 -4.951 6.264 1.00 85.56 68 PHE A C 1
ATOM 551 O O . PHE A 1 68 ? 10.259 -4.751 5.100 1.00 85.56 68 PHE A O 1
ATOM 558 N N . LEU A 1 69 ? 10.840 -3.946 7.115 1.00 78.81 69 LEU A N 1
ATOM 559 C CA . LEU A 1 69 ? 10.586 -2.539 6.783 1.00 78.81 69 LEU A CA 1
ATOM 560 C C . LEU A 1 69 ? 11.395 -2.051 5.579 1.00 78.81 69 LEU A C 1
ATOM 562 O O . LEU A 1 69 ? 10.918 -1.218 4.814 1.00 78.81 69 LEU A O 1
ATOM 566 N N . ASN A 1 70 ? 12.606 -2.570 5.391 1.00 77.31 70 ASN A N 1
ATOM 567 C CA . ASN A 1 70 ? 13.446 -2.205 4.258 1.00 77.31 70 ASN A CA 1
ATOM 568 C C . ASN A 1 70 ? 13.057 -2.929 2.968 1.00 77.31 70 ASN A C 1
ATOM 570 O O . ASN A 1 70 ? 13.292 -2.386 1.896 1.00 77.31 70 ASN A O 1
ATOM 574 N N . SER A 1 71 ? 12.493 -4.136 3.038 1.00 80.06 71 SER A N 1
ATOM 575 C CA . SER A 1 71 ? 12.171 -4.936 1.848 1.00 80.06 71 SER A CA 1
ATOM 576 C C . SER A 1 71 ? 10.775 -4.642 1.300 1.00 80.06 71 SER A C 1
ATOM 578 O O . SER A 1 71 ? 10.609 -4.481 0.090 1.00 80.06 71 SER A O 1
ATOM 580 N N . MET A 1 72 ? 9.788 -4.492 2.183 1.00 81.31 72 MET A N 1
ATOM 581 C CA . MET A 1 72 ? 8.381 -4.362 1.809 1.00 81.31 72 MET A CA 1
ATOM 582 C C . MET A 1 72 ? 8.058 -3.166 0.891 1.00 81.31 72 MET A C 1
ATOM 584 O O . MET A 1 72 ? 7.349 -3.345 -0.104 1.00 81.31 72 MET A O 1
ATOM 588 N N . PRO A 1 73 ? 8.589 -1.948 1.124 1.00 72.50 73 PRO A N 1
ATOM 589 C CA . PRO A 1 73 ? 8.203 -0.793 0.320 1.00 72.50 73 PRO A CA 1
ATOM 590 C C . PRO A 1 73 ? 8.656 -0.891 -1.139 1.00 72.50 73 PRO A C 1
ATOM 592 O O . PRO A 1 73 ? 7.989 -0.354 -2.025 1.00 72.50 73 PRO A O 1
ATOM 595 N N . TYR A 1 74 ? 9.763 -1.590 -1.411 1.00 71.31 74 TYR A N 1
ATOM 596 C CA . TYR A 1 74 ? 10.194 -1.860 -2.782 1.00 71.31 74 TYR A CA 1
ATOM 597 C C . TYR A 1 74 ? 9.176 -2.741 -3.504 1.00 71.31 74 TYR A C 1
ATOM 599 O O . TYR A 1 74 ? 8.772 -2.410 -4.619 1.00 71.31 74 TYR A O 1
ATOM 607 N N . SER A 1 75 ? 8.692 -3.794 -2.841 1.00 73.88 75 SER A N 1
ATOM 608 C CA . SER A 1 75 ? 7.662 -4.691 -3.373 1.00 73.88 75 SER A CA 1
ATOM 609 C C . SER A 1 75 ? 6.319 -3.990 -3.609 1.00 73.88 75 SER A C 1
ATOM 611 O O . SER A 1 75 ? 5.622 -4.328 -4.562 1.00 73.88 75 SER A O 1
ATOM 613 N N . MET A 1 76 ? 5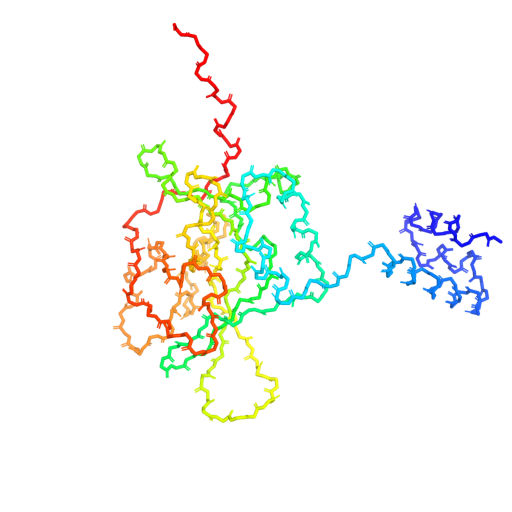.979 -2.977 -2.804 1.00 76.75 76 MET A N 1
ATOM 614 C CA . MET A 1 76 ? 4.751 -2.179 -2.961 1.00 76.75 76 MET A CA 1
ATOM 615 C C . MET A 1 76 ? 4.853 -1.093 -4.049 1.00 76.75 76 MET A C 1
ATOM 617 O O . MET A 1 76 ? 3.839 -0.604 -4.535 1.00 76.75 76 MET A O 1
ATOM 621 N N . SER A 1 77 ? 6.066 -0.706 -4.458 1.00 72.31 77 SER A N 1
ATOM 622 C CA . SER A 1 77 ? 6.293 0.381 -5.429 1.00 72.31 77 SER A CA 1
ATOM 623 C C . SER A 1 77 ? 6.200 -0.030 -6.908 1.00 72.31 77 SER A C 1
ATOM 625 O O . SER A 1 77 ? 6.404 0.797 -7.799 1.00 72.31 77 SER A O 1
ATOM 627 N N . GLY A 1 78 ? 5.905 -1.302 -7.191 1.00 72.31 78 GLY A N 1
ATOM 628 C CA . GLY A 1 78 ? 5.781 -1.810 -8.555 1.00 72.31 78 GLY A CA 1
ATOM 629 C C . GLY A 1 78 ? 4.625 -1.169 -9.335 1.00 72.31 78 GLY A C 1
ATOM 630 O O . GLY A 1 78 ? 3.626 -0.742 -8.766 1.00 72.31 78 GLY A O 1
ATOM 631 N N . ARG A 1 79 ? 4.731 -1.143 -10.675 1.00 74.25 79 ARG A N 1
ATOM 632 C CA . ARG A 1 79 ? 3.629 -0.697 -11.561 1.00 74.25 79 ARG A CA 1
ATOM 633 C C . ARG A 1 79 ? 2.381 -1.572 -11.444 1.00 74.25 79 ARG A C 1
ATOM 635 O O . ARG A 1 79 ? 1.280 -1.110 -11.712 1.00 74.25 79 ARG A O 1
ATOM 642 N N . LEU A 1 80 ? 2.580 -2.844 -11.114 1.00 77.88 80 LEU A N 1
ATOM 643 C CA . LEU A 1 80 ? 1.517 -3.803 -10.864 1.00 77.88 80 LEU A CA 1
ATOM 644 C C . LEU A 1 80 ? 1.374 -3.927 -9.353 1.00 77.88 80 LEU A C 1
ATOM 646 O O . LEU A 1 80 ? 2.153 -4.631 -8.713 1.00 77.88 80 LEU A O 1
ATOM 650 N N . ARG A 1 81 ? 0.413 -3.191 -8.802 1.00 82.12 81 ARG A N 1
ATOM 651 C CA . ARG A 1 81 ? 0.069 -3.251 -7.385 1.00 82.12 81 ARG A CA 1
ATOM 652 C C . ARG A 1 81 ? -0.997 -4.330 -7.204 1.00 82.12 81 ARG A C 1
ATOM 654 O O . ARG A 1 81 ? -1.999 -4.294 -7.928 1.00 82.12 81 ARG A O 1
ATOM 661 N N . PRO A 1 82 ? -0.801 -5.311 -6.309 1.00 89.25 82 PRO A N 1
ATOM 662 C CA . PRO A 1 82 ? -1.882 -6.216 -5.973 1.00 89.25 82 PRO A CA 1
ATOM 663 C C . PRO A 1 82 ? -3.009 -5.422 -5.308 1.00 89.25 82 PRO A C 1
ATOM 665 O O . PRO A 1 82 ? -2.782 -4.392 -4.673 1.00 89.25 82 PRO A O 1
ATOM 668 N N . TRP A 1 83 ? -4.226 -5.927 -5.449 1.00 92.50 83 TRP A N 1
ATOM 669 C CA . TRP A 1 83 ? -5.354 -5.500 -4.639 1.00 92.50 83 TRP A CA 1
ATOM 670 C C . TRP A 1 83 ? -5.846 -6.686 -3.813 1.00 92.50 83 TRP A C 1
ATOM 672 O O . TRP A 1 83 ? -5.700 -7.846 -4.216 1.00 92.50 83 TRP A O 1
ATOM 682 N N . VAL A 1 84 ? -6.412 -6.397 -2.648 1.00 93.94 84 VAL A N 1
ATOM 683 C CA . VAL A 1 84 ? -6.954 -7.398 -1.725 1.00 93.94 84 VAL A CA 1
ATOM 684 C C . VAL A 1 84 ? -8.422 -7.079 -1.501 1.00 93.94 84 VAL A C 1
ATOM 686 O O . VAL A 1 84 ? -8.751 -5.957 -1.133 1.00 93.94 84 VAL A O 1
ATOM 689 N N . ALA A 1 85 ? -9.314 -8.039 -1.741 1.00 94.50 85 ALA A N 1
ATOM 690 C CA . ALA A 1 85 ? -10.713 -7.886 -1.352 1.00 94.50 85 ALA A CA 1
ATOM 691 C C . ALA A 1 85 ? -10.794 -7.730 0.171 1.00 94.50 85 ALA A C 1
ATOM 693 O O . ALA A 1 85 ? -10.241 -8.555 0.897 1.00 94.50 85 ALA A O 1
ATOM 694 N N . VAL A 1 86 ? -11.444 -6.667 0.637 1.00 94.81 86 VAL A N 1
ATOM 695 C CA . VAL A 1 86 ? -11.557 -6.355 2.069 1.00 94.81 86 VAL A CA 1
ATOM 696 C C . VAL A 1 86 ? -12.880 -6.870 2.617 1.00 94.81 86 VAL A C 1
ATOM 698 O O . VAL A 1 86 ? -12.912 -7.442 3.701 1.00 94.81 86 VAL A O 1
ATOM 701 N N . GLY A 1 87 ? -13.963 -6.695 1.865 1.00 93.38 87 GLY A N 1
ATOM 702 C CA . GLY A 1 87 ? -15.295 -7.077 2.305 1.00 93.38 87 GLY A CA 1
ATOM 703 C C . GLY A 1 87 ? -16.388 -6.351 1.546 1.00 93.38 87 GLY A C 1
ATOM 704 O O . GLY A 1 87 ? -16.150 -5.725 0.511 1.00 93.38 87 GLY A O 1
ATOM 705 N N . ARG A 1 88 ? -17.601 -6.429 2.076 1.00 92.62 88 ARG A N 1
ATOM 706 C CA . ARG A 1 88 ? -18.780 -5.729 1.567 1.00 92.62 88 ARG A CA 1
ATOM 707 C C . ARG A 1 88 ? -19.717 -5.337 2.698 1.00 92.62 88 ARG A C 1
ATOM 709 O O . ARG A 1 88 ? -19.752 -6.005 3.729 1.00 92.62 88 ARG A O 1
ATOM 716 N N . ASP A 1 89 ? -20.518 -4.316 2.458 1.00 89.38 89 ASP A N 1
ATOM 717 C CA . ASP A 1 89 ? -21.708 -4.022 3.252 1.00 89.38 89 ASP A CA 1
ATOM 718 C C . ASP A 1 89 ? -22.979 -4.248 2.408 1.00 89.38 89 ASP A C 1
ATOM 720 O O . ASP A 1 89 ? -22.974 -5.019 1.442 1.00 89.38 89 ASP A O 1
ATOM 724 N N . GLU A 1 90 ? -24.095 -3.632 2.797 1.00 86.75 90 GLU A N 1
ATOM 725 C CA . GLU A 1 90 ? -25.378 -3.761 2.098 1.00 86.75 90 GLU A CA 1
ATOM 726 C C . GLU A 1 90 ? -25.395 -3.099 0.710 1.00 86.75 90 GLU A C 1
ATOM 728 O O . GLU A 1 90 ? -26.262 -3.400 -0.116 1.00 86.75 90 GLU A O 1
ATOM 733 N N . HIS A 1 91 ? -24.449 -2.203 0.436 1.00 85.69 91 HIS A N 1
ATOM 734 C CA . HIS A 1 91 ? -24.472 -1.311 -0.716 1.00 85.69 91 HIS A CA 1
ATOM 735 C C . HIS A 1 91 ? -23.195 -1.362 -1.554 1.00 85.69 91 HIS A C 1
ATOM 737 O O . HIS A 1 91 ? -23.260 -1.104 -2.759 1.00 85.69 91 HIS A O 1
ATOM 743 N N . PHE A 1 92 ? -22.052 -1.719 -0.972 1.00 90.12 92 PHE A N 1
ATOM 744 C CA . PHE A 1 92 ? -20.741 -1.589 -1.593 1.00 90.12 92 PHE A CA 1
ATOM 745 C C . PHE A 1 92 ? -19.850 -2.802 -1.344 1.00 90.12 92 PHE A C 1
ATOM 747 O O . PHE A 1 92 ? -19.939 -3.495 -0.334 1.00 90.12 92 PHE A O 1
ATOM 754 N N . SER A 1 93 ? -18.961 -3.044 -2.303 1.00 91.50 93 SER A N 1
ATOM 755 C CA . SER A 1 93 ? -17.798 -3.910 -2.136 1.00 91.50 93 SER A CA 1
ATOM 756 C C . SER A 1 93 ? -16.559 -3.055 -1.968 1.00 91.50 93 SER A C 1
ATOM 758 O O . SER A 1 93 ? -16.433 -2.020 -2.623 1.00 91.50 93 SER A O 1
ATOM 760 N N . TYR A 1 94 ? -15.635 -3.533 -1.147 1.00 92.62 94 TYR A N 1
ATOM 761 C CA . TYR A 1 94 ? -14.431 -2.822 -0.763 1.00 92.62 94 TYR A CA 1
ATOM 762 C C . TYR A 1 94 ? -13.189 -3.633 -1.097 1.00 92.62 94 TYR A C 1
ATOM 764 O O . TYR A 1 94 ? -13.139 -4.855 -0.910 1.00 92.62 94 TYR A O 1
ATOM 772 N N . ARG A 1 95 ? -12.149 -2.934 -1.542 1.00 94.38 95 ARG A N 1
ATOM 773 C CA . ARG A 1 95 ? -10.824 -3.515 -1.736 1.00 94.38 95 ARG A CA 1
ATOM 774 C C . ARG A 1 95 ? -9.744 -2.587 -1.213 1.00 94.38 95 ARG A C 1
ATOM 776 O O . ARG A 1 95 ? -9.899 -1.374 -1.200 1.00 94.38 95 ARG A O 1
ATOM 783 N N . LEU A 1 96 ? -8.631 -3.189 -0.839 1.00 94.12 96 LEU A N 1
ATOM 784 C CA . LEU A 1 96 ? -7.374 -2.525 -0.562 1.00 94.12 96 LEU A CA 1
ATOM 785 C C . LEU A 1 96 ? -6.575 -2.452 -1.862 1.00 94.12 96 LEU A C 1
ATOM 787 O O . LEU A 1 96 ? -6.236 -3.498 -2.421 1.00 94.12 96 LEU A O 1
ATOM 791 N N . THR A 1 97 ? -6.227 -1.248 -2.301 1.00 92.12 97 THR A N 1
ATOM 792 C CA . THR A 1 97 ? -5.182 -1.022 -3.302 1.00 92.12 97 THR A CA 1
ATOM 793 C C . THR A 1 97 ? -3.868 -0.779 -2.577 1.00 92.12 97 THR A C 1
ATOM 795 O O . THR A 1 97 ? -3.726 0.178 -1.818 1.00 92.12 97 THR A O 1
A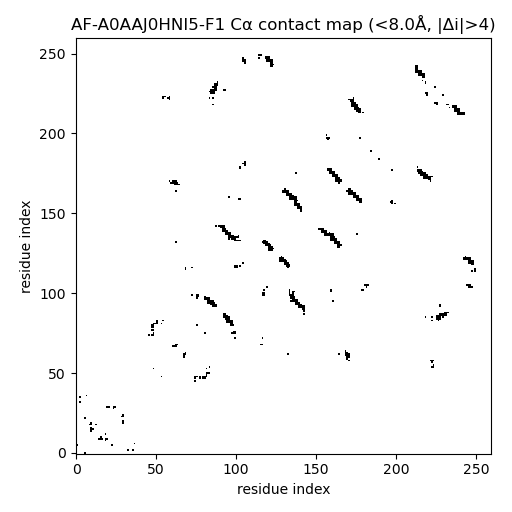TOM 798 N N . VAL A 1 98 ? -2.898 -1.674 -2.780 1.00 89.31 98 VAL A N 1
ATOM 799 C CA . VAL A 1 98 ? -1.611 -1.606 -2.080 1.00 89.31 98 VAL A CA 1
ATOM 800 C C . VAL A 1 98 ? -0.847 -0.361 -2.519 1.00 89.31 98 VAL A C 1
ATOM 802 O O . VAL A 1 98 ? -0.488 -0.222 -3.686 1.00 89.31 98 VAL A O 1
ATOM 805 N N . GLU A 1 99 ? -0.573 0.531 -1.574 1.00 82.69 99 GLU A N 1
ATOM 806 C CA . GLU A 1 99 ? 0.051 1.829 -1.822 1.00 82.69 99 GLU A CA 1
ATOM 807 C C . GLU A 1 99 ? 1.037 2.158 -0.703 1.00 82.69 99 GLU A C 1
ATOM 809 O O . GLU A 1 99 ? 0.823 1.862 0.472 1.00 82.69 99 GLU A O 1
ATOM 814 N N . ARG A 1 100 ? 2.144 2.792 -1.089 1.00 68.69 100 ARG A N 1
ATOM 815 C CA . ARG A 1 100 ? 3.125 3.365 -0.177 1.00 68.69 100 ARG A CA 1
ATOM 816 C C . ARG A 1 100 ? 2.763 4.839 0.064 1.00 68.69 100 ARG A C 1
ATOM 818 O O . ARG A 1 100 ? 2.651 5.582 -0.901 1.00 68.69 100 ARG A O 1
ATOM 825 N N . TYR A 1 101 ? 2.705 5.269 1.326 1.00 63.84 101 TYR A N 1
ATOM 826 C CA . TYR A 1 101 ? 2.709 6.693 1.730 1.00 63.84 101 TYR A CA 1
ATOM 827 C C . TYR A 1 101 ? 1.495 7.566 1.398 1.00 63.84 101 TYR A C 1
ATOM 829 O O . TYR A 1 101 ? 1.657 8.727 1.025 1.00 63.84 101 TYR A O 1
ATOM 837 N N . GLY A 1 102 ? 0.285 7.068 1.607 1.00 59.19 102 GLY A N 1
ATOM 838 C CA . GLY A 1 102 ? -0.883 7.949 1.548 1.00 59.19 102 GLY A CA 1
ATOM 839 C C . GLY A 1 102 ? -1.106 8.786 2.821 1.00 59.19 102 GLY A C 1
ATOM 840 O O . GLY A 1 102 ? -1.551 9.930 2.747 1.00 59.19 102 GLY A O 1
ATOM 841 N N . LEU A 1 103 ? -0.739 8.261 3.996 1.00 58.88 103 LEU A N 1
ATOM 842 C CA . LEU A 1 103 ? -0.724 9.024 5.244 1.00 58.88 103 LEU A CA 1
ATOM 843 C C . LEU A 1 103 ? 0.635 9.707 5.400 1.00 58.88 103 LEU A C 1
ATOM 845 O O . LEU A 1 103 ? 1.666 9.046 5.556 1.00 58.88 103 LEU A O 1
ATOM 849 N N . GLN A 1 104 ? 0.626 11.037 5.372 1.00 59.34 104 GLN A N 1
ATOM 850 C CA . GLN A 1 104 ? 1.792 11.860 5.672 1.00 59.34 104 GLN A CA 1
ATOM 851 C C . GLN A 1 104 ? 1.610 12.478 7.066 1.00 59.34 104 GLN A C 1
ATOM 853 O O . GLN A 1 104 ? 0.509 12.930 7.379 1.00 59.34 104 GLN A O 1
ATOM 858 N N . PRO A 1 105 ? 2.632 12.447 7.939 1.00 57.47 105 PRO A N 1
ATOM 859 C CA . PRO A 1 105 ? 2.554 13.138 9.221 1.00 57.47 105 PRO A CA 1
ATOM 860 C C . PRO A 1 105 ? 2.399 14.649 8.999 1.00 57.47 105 PRO A C 1
ATOM 862 O O . PRO A 1 105 ? 2.971 15.196 8.061 1.00 57.47 105 PRO A O 1
ATOM 865 N N . THR A 1 106 ? 1.655 15.311 9.886 1.00 51.16 106 THR A N 1
ATOM 866 C CA . THR A 1 106 ? 1.262 16.732 9.806 1.00 51.16 106 THR A CA 1
ATOM 867 C C . THR A 1 106 ? 2.432 17.716 9.865 1.00 51.16 106 THR A C 1
ATOM 869 O O . THR A 1 106 ? 2.267 18.878 9.517 1.00 51.16 106 THR A O 1
ATOM 872 N N . ALA A 1 107 ? 3.612 17.278 10.308 1.00 50.91 107 ALA A N 1
ATOM 873 C CA . ALA A 1 107 ? 4.786 18.134 10.373 1.00 50.91 107 ALA A CA 1
ATOM 874 C C . ALA A 1 107 ? 5.509 18.174 9.021 1.00 50.91 107 ALA A C 1
ATOM 876 O O . ALA A 1 107 ? 5.913 17.127 8.508 1.00 50.91 107 ALA A O 1
ATOM 877 N N . ASP A 1 108 ? 5.721 19.397 8.525 1.00 46.69 108 ASP A N 1
ATOM 878 C CA . ASP A 1 108 ? 6.429 19.822 7.308 1.00 46.69 108 ASP A CA 1
ATOM 879 C C . ASP A 1 108 ? 7.908 19.380 7.290 1.00 46.69 108 ASP A C 1
ATOM 881 O O . ASP A 1 108 ? 8.878 20.144 7.358 1.00 46.69 108 ASP A O 1
ATOM 885 N N . LEU A 1 109 ? 8.108 18.068 7.303 1.00 45.88 109 LEU A N 1
ATOM 886 C CA . LEU A 1 109 ? 9.410 17.453 7.342 1.00 45.88 109 LEU A CA 1
ATOM 887 C C . LEU A 1 109 ? 9.795 17.116 5.906 1.00 45.88 109 LEU A C 1
ATOM 889 O O . LEU A 1 109 ? 9.420 16.082 5.355 1.00 45.88 109 LEU A O 1
ATOM 893 N N . ASN A 1 110 ? 10.743 17.896 5.385 1.00 46.88 110 ASN A N 1
ATOM 894 C CA . ASN A 1 110 ? 11.677 17.515 4.314 1.00 46.88 110 ASN A CA 1
ATOM 895 C C . ASN A 1 110 ? 12.420 16.161 4.570 1.00 46.88 110 ASN A C 1
ATOM 897 O O . ASN A 1 110 ? 13.350 15.806 3.845 1.00 46.88 110 ASN A O 1
ATOM 901 N N . LEU A 1 111 ? 12.022 15.377 5.586 1.00 44.78 111 LEU A N 1
ATOM 902 C CA . LEU A 1 111 ? 12.470 14.028 5.934 1.00 44.78 111 LEU A CA 1
ATOM 903 C C . LEU A 1 111 ? 11.611 12.905 5.324 1.00 44.78 111 LEU A C 1
ATOM 905 O O . LEU A 1 111 ? 11.717 11.763 5.773 1.00 44.78 111 LEU A O 1
ATOM 909 N N . ALA A 1 112 ? 10.841 13.142 4.256 1.00 44.41 112 ALA A N 1
ATOM 910 C CA . ALA A 1 112 ? 10.242 12.048 3.467 1.00 44.41 112 ALA A CA 1
ATOM 911 C C . ALA A 1 112 ? 11.280 10.979 3.025 1.00 44.41 112 ALA A C 1
ATOM 913 O O . ALA A 1 112 ? 10.929 9.846 2.706 1.00 44.41 112 ALA A O 1
ATOM 914 N N . SER A 1 113 ? 12.575 11.317 3.060 1.00 46.25 113 SER A N 1
ATOM 915 C CA . SER A 1 113 ? 13.708 10.418 2.818 1.00 46.25 113 SER A CA 1
ATOM 916 C C . SER A 1 113 ? 14.213 9.621 4.038 1.00 46.25 113 SER A C 1
ATOM 918 O O . SER A 1 113 ? 15.045 8.735 3.855 1.00 46.25 113 SER A O 1
ATOM 920 N N . GLN A 1 114 ? 13.758 9.910 5.264 1.00 46.47 114 GLN A N 1
ATOM 921 C CA . GLN A 1 114 ? 14.307 9.338 6.511 1.00 46.47 114 GLN A CA 1
ATOM 922 C C . GLN A 1 114 ? 13.264 8.740 7.463 1.00 46.47 114 GLN A C 1
ATOM 924 O O . GLN A 1 114 ? 13.638 8.100 8.447 1.00 46.47 114 GLN A O 1
ATOM 929 N N . LEU A 1 115 ? 11.968 8.932 7.212 1.00 49.94 115 LEU A N 1
ATOM 930 C CA . LEU A 1 115 ? 10.945 8.266 8.013 1.00 49.94 115 LEU A CA 1
ATOM 931 C C . LEU A 1 115 ? 10.981 6.753 7.736 1.00 49.94 115 LEU A C 1
ATOM 933 O O . LEU A 1 115 ? 10.975 6.359 6.562 1.00 49.94 115 LEU A O 1
ATOM 937 N N . PRO A 1 116 ? 11.000 5.887 8.775 1.00 50.44 116 PRO A N 1
ATOM 938 C CA . PRO A 1 116 ? 10.748 4.474 8.553 1.00 50.44 116 PRO A CA 1
ATOM 939 C C . PRO A 1 116 ? 9.393 4.371 7.855 1.00 50.44 116 PRO A C 1
ATOM 941 O O . PRO A 1 116 ? 8.468 5.106 8.216 1.00 50.44 116 PRO A O 1
ATOM 944 N N . PRO A 1 117 ? 9.280 3.537 6.817 1.00 51.84 117 PRO A N 1
ATOM 945 C CA . PRO A 1 117 ? 8.095 3.509 5.994 1.00 51.84 117 PRO A CA 1
ATOM 946 C C . PRO A 1 117 ? 6.877 3.216 6.873 1.00 51.84 117 PRO A C 1
ATOM 948 O O . PRO A 1 117 ? 6.717 2.110 7.373 1.00 51.84 117 PRO A O 1
ATOM 951 N N . CYS A 1 118 ? 6.044 4.237 7.069 1.00 56.97 118 CYS A N 1
ATOM 952 C CA . CYS A 1 118 ? 4.654 4.104 7.485 1.00 56.97 118 CYS A CA 1
ATOM 953 C C . CYS A 1 118 ? 4.363 3.724 8.947 1.00 56.97 118 CYS A C 1
ATOM 955 O O . CYS A 1 118 ? 3.212 3.381 9.210 1.00 56.97 118 CYS A O 1
ATOM 957 N N . ILE A 1 119 ? 5.319 3.810 9.888 1.00 60.56 119 ILE A N 1
ATOM 958 C CA . ILE A 1 119 ? 4.993 3.614 11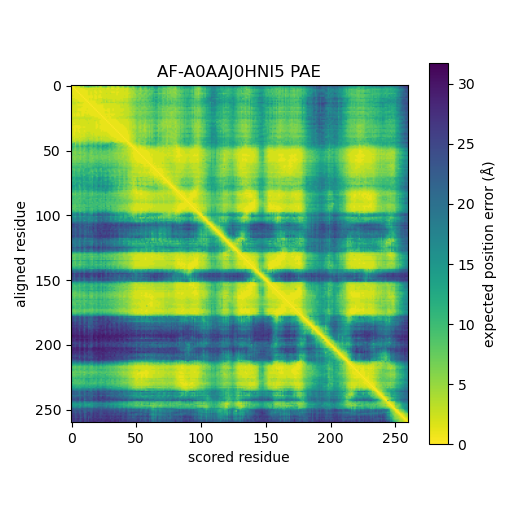.314 1.00 60.56 119 ILE A CA 1
ATOM 959 C C . ILE A 1 119 ? 4.564 4.929 11.965 1.00 60.56 119 ILE A C 1
ATOM 961 O O . ILE A 1 119 ? 5.395 5.779 12.303 1.00 60.56 119 ILE A O 1
ATOM 965 N N . LEU A 1 120 ? 3.257 5.060 12.161 1.00 65.38 120 LEU A N 1
ATOM 966 C CA . LEU A 1 120 ? 2.622 6.195 12.819 1.00 65.38 120 LEU A CA 1
ATOM 967 C C . LEU A 1 120 ? 2.043 5.753 14.158 1.00 65.38 120 LEU A C 1
ATOM 969 O O . LEU A 1 120 ? 1.644 4.598 14.330 1.00 65.38 120 LEU A O 1
ATOM 973 N N . ALA A 1 121 ? 2.028 6.679 15.111 1.00 61.38 121 ALA A N 1
ATOM 974 C CA . ALA A 1 121 ? 1.448 6.447 16.416 1.00 61.38 121 ALA A CA 1
ATOM 975 C C . ALA A 1 121 ? 0.454 7.539 16.805 1.00 61.38 121 ALA A C 1
ATOM 977 O O . ALA A 1 121 ? 0.733 8.721 16.612 1.00 61.38 121 ALA A O 1
ATOM 978 N N . PHE A 1 122 ? -0.650 7.138 17.433 1.00 64.81 122 PHE A N 1
ATOM 979 C CA . PHE A 1 122 ? -1.562 8.054 18.119 1.00 64.81 122 PHE A CA 1
ATOM 980 C C . PHE A 1 122 ? -1.140 8.216 19.568 1.00 64.81 122 PHE A C 1
ATOM 982 O O . PHE A 1 122 ? -0.993 7.218 20.276 1.00 64.81 122 PHE A O 1
ATOM 989 N N . GLN A 1 123 ? -0.943 9.454 20.020 1.00 58.19 123 GLN A N 1
ATOM 990 C CA . GLN A 1 123 ? -0.641 9.713 21.424 1.00 58.19 123 GLN A CA 1
ATOM 991 C C . GLN A 1 123 ? -1.923 9.899 22.234 1.00 58.19 123 GLN A C 1
ATOM 993 O O . GLN A 1 123 ? -2.707 10.790 21.943 1.00 58.19 123 GLN A O 1
ATOM 998 N N . SER A 1 124 ? -2.077 9.126 23.306 1.00 57.16 124 SER A N 1
ATOM 999 C CA . SER A 1 124 ? -2.984 9.456 24.405 1.00 57.16 124 SER A CA 1
ATOM 1000 C C . SER A 1 124 ? -2.147 9.650 25.663 1.00 57.16 124 SER A C 1
ATOM 1002 O O . SER A 1 124 ? -1.255 8.850 25.953 1.00 57.16 124 SER A O 1
ATOM 1004 N N . TYR A 1 125 ? -2.354 10.753 26.387 1.00 60.56 125 TYR A N 1
ATOM 1005 C CA . TYR A 1 125 ? -1.675 11.042 27.662 1.00 60.56 125 TYR A CA 1
ATOM 1006 C C . TYR A 1 125 ? -0.148 10.803 27.662 1.00 60.56 125 TYR A C 1
ATOM 1008 O O . TYR A 1 125 ? 0.438 10.325 28.636 1.00 60.56 125 TYR A O 1
ATOM 1016 N N . GLY A 1 126 ? 0.525 11.122 26.552 1.00 58.09 126 GLY A N 1
ATOM 1017 C CA . GLY A 1 126 ? 1.977 11.012 26.437 1.00 58.09 126 GLY A CA 1
ATOM 1018 C C . GLY A 1 126 ? 2.517 9.608 26.145 1.00 58.09 126 GLY A C 1
ATOM 1019 O O . GLY A 1 126 ? 3.737 9.436 26.210 1.00 58.09 126 GLY A O 1
ATOM 1020 N N . LYS A 1 127 ? 1.701 8.621 25.751 1.00 56.81 127 LYS A N 1
ATOM 1021 C CA . LYS A 1 127 ? 2.160 7.326 25.206 1.00 56.81 127 LYS A CA 1
ATOM 1022 C C . LYS A 1 127 ? 1.466 6.992 23.877 1.00 56.81 127 LYS A C 1
ATOM 1024 O O . LYS A 1 127 ? 0.331 7.407 23.676 1.00 56.81 127 LYS A O 1
ATOM 1029 N N . PRO A 1 128 ? 2.162 6.311 22.947 1.00 63.28 128 PRO A N 1
ATOM 1030 C CA . PRO A 1 128 ? 1.545 5.848 21.716 1.00 63.28 128 PRO A CA 1
ATOM 1031 C C . PRO A 1 128 ? 0.594 4.681 22.020 1.00 63.28 128 PRO A C 1
ATOM 1033 O O . PRO A 1 128 ? 1.055 3.601 22.384 1.00 63.28 128 PRO A O 1
ATOM 1036 N N . ASP A 1 129 ? -0.710 4.896 21.872 1.00 72.31 129 ASP A N 1
ATOM 1037 C CA . ASP A 1 129 ? -1.746 3.895 22.180 1.00 72.31 129 ASP A CA 1
ATOM 1038 C C . ASP A 1 129 ? -2.103 3.024 20.970 1.00 72.31 129 ASP A C 1
ATOM 1040 O O . ASP A 1 129 ? -2.619 1.909 21.103 1.00 72.31 129 ASP A O 1
ATOM 1044 N N . PHE A 1 130 ? -1.796 3.517 19.773 1.00 80.06 130 PHE A N 1
ATOM 1045 C CA . PHE A 1 130 ? -2.097 2.832 18.529 1.00 80.06 130 PHE A CA 1
ATOM 1046 C C . PHE A 1 130 ? -0.963 3.086 17.544 1.00 80.06 130 PHE A C 1
ATOM 1048 O O . PHE A 1 130 ? -0.819 4.184 17.015 1.00 80.06 130 PHE A O 1
ATOM 1055 N N . VAL A 1 131 ? -0.126 2.067 17.366 1.00 85.06 131 VAL A N 1
ATOM 1056 C CA . VAL A 1 131 ? 0.998 2.048 16.429 1.00 85.06 131 VAL A CA 1
ATOM 1057 C C . VAL A 1 131 ? 0.575 1.209 15.237 1.00 85.06 131 VAL A C 1
ATOM 1059 O O . VAL A 1 131 ? 0.011 0.134 15.429 1.00 85.06 131 VAL A O 1
ATOM 1062 N N . PHE A 1 132 ? 0.822 1.670 14.017 1.00 88.19 132 PHE A N 1
ATOM 1063 C CA . PHE A 1 132 ? 0.372 0.954 12.826 1.00 88.19 132 PHE A CA 1
ATOM 1064 C C .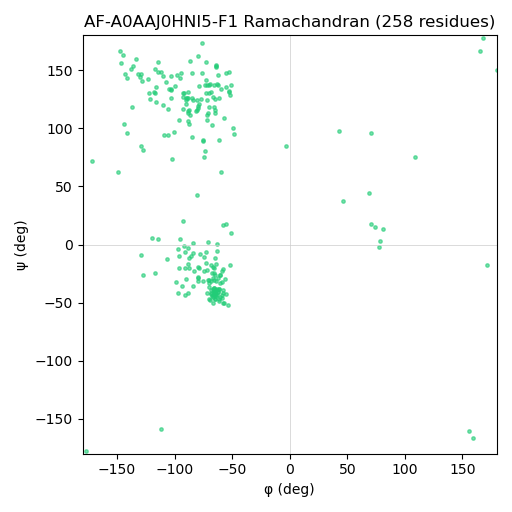 PHE A 1 132 ? 1.346 1.056 11.664 1.00 88.19 132 PHE A C 1
ATOM 1066 O O . PHE A 1 132 ? 2.192 1.940 11.647 1.00 88.19 132 PHE A O 1
ATOM 1073 N N . PHE A 1 133 ? 1.193 0.162 10.690 1.00 87.38 133 PHE A N 1
ATOM 1074 C CA . PHE A 1 133 ? 1.852 0.184 9.391 1.00 87.38 133 PHE A CA 1
ATOM 1075 C C . PHE A 1 133 ? 0.801 0.360 8.292 1.00 87.38 133 PHE A C 1
ATOM 1077 O O . PHE A 1 133 ? -0.131 -0.438 8.190 1.00 87.38 133 PHE A O 1
ATOM 1084 N N . GLN A 1 134 ? 0.929 1.397 7.465 1.00 89.38 134 GLN A N 1
ATOM 1085 C CA . GLN A 1 134 ? 0.009 1.609 6.344 1.00 89.38 134 GLN A CA 1
ATOM 1086 C C . GLN A 1 134 ? 0.204 0.555 5.248 1.00 89.38 134 GLN A C 1
ATOM 1088 O O . GLN A 1 134 ? 1.315 0.344 4.766 1.00 89.38 134 GLN A O 1
ATOM 1093 N N . LEU A 1 135 ? -0.899 -0.055 4.817 1.00 91.38 135 LEU A N 1
ATOM 1094 C CA . LEU A 1 135 ? -0.927 -1.062 3.758 1.00 91.38 135 LEU A CA 1
ATOM 1095 C C . LEU A 1 135 ? -1.345 -0.480 2.403 1.00 91.38 135 LEU A C 1
ATOM 1097 O O . LEU A 1 135 ? -0.895 -0.962 1.363 1.00 91.38 135 LEU A O 1
ATOM 1101 N N . GLY A 1 136 ? -2.204 0.538 2.405 1.00 91.31 136 GLY A N 1
ATOM 1102 C CA . GLY A 1 136 ? -2.668 1.185 1.184 1.00 91.31 136 GLY A CA 1
ATOM 1103 C C . GLY A 1 136 ? -4.014 1.869 1.356 1.00 91.31 136 GLY A C 1
ATOM 1104 O O . GLY A 1 136 ? -4.424 2.163 2.479 1.00 91.31 136 GLY A O 1
ATOM 1105 N N . GLU A 1 137 ? -4.677 2.128 0.239 1.00 91.25 137 GLU A N 1
ATOM 1106 C CA . GLU A 1 137 ? -5.957 2.831 0.172 1.00 91.25 137 GLU A CA 1
ATOM 1107 C C . GLU A 1 137 ? -7.123 1.860 0.128 1.00 91.25 137 GLU A C 1
ATOM 1109 O O . GLU A 1 137 ? -7.044 0.790 -0.480 1.00 91.25 137 GLU A O 1
ATOM 1114 N N . LEU A 1 138 ? -8.212 2.242 0.784 1.00 92.38 138 LEU A N 1
ATOM 1115 C CA . LEU A 1 138 ? -9.478 1.553 0.661 1.00 92.38 138 LEU A CA 1
ATOM 1116 C C . LEU A 1 138 ? -10.265 2.186 -0.489 1.00 92.38 138 LEU A C 1
ATOM 1118 O O . LEU A 1 138 ? -10.544 3.386 -0.498 1.00 92.38 138 LEU A O 1
ATOM 1122 N N . GLU A 1 139 ? -10.659 1.357 -1.440 1.00 92.19 139 GLU A N 1
ATOM 1123 C CA . GLU A 1 139 ? -11.516 1.724 -2.557 1.00 92.19 139 GLU A CA 1
ATOM 1124 C C . GLU A 1 139 ? -12.842 0.981 -2.457 1.00 92.19 139 GLU A C 1
ATOM 1126 O O . GLU A 1 139 ? -12.926 -0.102 -1.865 1.00 92.19 139 GLU A O 1
ATOM 1131 N N . TYR A 1 140 ? -13.869 1.530 -3.096 1.00 91.88 140 TYR A N 1
ATOM 1132 C CA . TYR A 1 140 ? -15.191 0.933 -3.127 1.00 91.88 140 TYR A CA 1
ATOM 1133 C C . TYR A 1 140 ? -15.796 0.920 -4.532 1.00 91.88 140 TYR A C 1
ATOM 1135 O O . TYR A 1 140 ? -15.396 1.654 -5.435 1.00 91.88 140 TYR A O 1
ATOM 1143 N N . THR A 1 141 ? -16.775 0.044 -4.722 1.00 89.56 141 THR A N 1
ATOM 1144 C CA . THR A 1 141 ? -17.652 0.018 -5.896 1.00 89.56 141 THR A CA 1
ATOM 1145 C C . THR A 1 141 ? -19.058 -0.367 -5.442 1.00 89.56 141 THR A C 1
ATOM 1147 O O . THR A 1 141 ? -19.193 -1.208 -4.549 1.00 89.56 141 THR A O 1
ATOM 1150 N N . PRO A 1 142 ? -20.125 0.157 -6.075 1.00 88.50 142 PRO A N 1
ATOM 1151 C CA . PRO A 1 142 ? -21.484 -0.298 -5.803 1.00 88.50 142 PRO A CA 1
ATOM 1152 C C . PRO A 1 142 ? -21.611 -1.817 -5.945 1.00 88.50 142 PRO A C 1
ATOM 1154 O O . PRO A 1 142 ? -21.187 -2.406 -6.952 1.00 88.50 142 PRO A O 1
ATOM 1157 N N . TYR A 1 143 ? -22.209 -2.450 -4.942 1.00 77.06 143 TYR A N 1
ATOM 1158 C CA . TYR A 1 143 ? -22.504 -3.872 -4.923 1.00 77.06 143 TYR A CA 1
ATOM 1159 C C . TYR A 1 143 ? -23.705 -4.145 -5.826 1.00 77.06 143 TYR A C 1
ATOM 1161 O O . TYR A 1 143 ? -24.862 -4.110 -5.416 1.00 77.06 143 TYR A O 1
ATOM 1169 N N . THR A 1 144 ? -23.447 -4.415 -7.105 1.00 69.69 144 THR A N 1
ATOM 1170 C CA . THR A 1 144 ? -24.470 -4.995 -7.979 1.00 69.69 144 THR A CA 1
ATOM 1171 C C . THR A 1 144 ? -24.368 -6.516 -7.947 1.00 69.69 144 THR A C 1
ATOM 1173 O O . THR A 1 144 ? -23.294 -7.083 -8.159 1.00 69.69 144 THR A O 1
ATOM 1176 N N . THR A 1 145 ? -25.502 -7.183 -7.732 1.00 62.34 145 THR A N 1
ATOM 1177 C CA . THR A 1 145 ? -25.668 -8.650 -7.741 1.00 62.34 145 THR A CA 1
ATOM 1178 C C . THR A 1 145 ? -25.375 -9.299 -9.103 1.00 62.34 145 THR A C 1
ATOM 1180 O O . THR A 1 145 ? -25.483 -10.514 -9.254 1.00 62.34 145 THR A O 1
ATOM 1183 N N . ALA A 1 146 ? -24.998 -8.506 -10.112 1.00 51.75 146 ALA A N 1
ATOM 1184 C CA . ALA A 1 146 ? -24.686 -8.968 -11.451 1.00 51.75 146 ALA A CA 1
ATOM 1185 C C . ALA A 1 146 ? -23.251 -9.517 -11.529 1.00 51.75 146 ALA A C 1
ATOM 1187 O O . ALA A 1 146 ? -22.265 -8.784 -11.420 1.00 51.75 146 ALA A O 1
ATOM 1188 N N . THR A 1 147 ? -23.169 -10.820 -11.798 1.00 48.44 147 THR A N 1
ATOM 1189 C CA . THR A 1 147 ? -22.002 -11.694 -12.035 1.00 48.44 147 THR A CA 1
ATOM 1190 C C . THR A 1 147 ? -21.083 -11.285 -13.196 1.00 48.44 147 THR A C 1
ATOM 1192 O O . THR A 1 147 ? -20.300 -12.091 -13.697 1.00 48.44 147 THR A O 1
ATOM 1195 N N . THR A 1 148 ? -21.168 -10.054 -13.688 1.00 43.50 148 THR A N 1
ATOM 1196 C CA . THR A 1 148 ? -20.406 -9.613 -14.853 1.00 43.50 148 THR A CA 1
ATOM 1197 C C . THR A 1 148 ? -19.029 -9.118 -14.435 1.00 43.50 148 THR A C 1
ATOM 1199 O O . THR A 1 148 ? -18.890 -8.043 -13.859 1.00 43.50 148 THR A O 1
ATOM 1202 N N . THR A 1 149 ? -18.022 -9.895 -14.824 1.00 45.69 149 THR A N 1
ATOM 1203 C CA . THR A 1 149 ? -16.566 -9.660 -14.842 1.00 45.69 149 THR A CA 1
ATOM 1204 C C . THR A 1 149 ? -16.112 -8.402 -15.607 1.00 45.69 149 THR A C 1
ATOM 1206 O O . THR A 1 149 ? -14.950 -8.295 -15.995 1.00 45.69 149 THR A O 1
ATOM 1209 N N . ALA A 1 150 ? -17.010 -7.451 -15.875 1.00 53.03 150 ALA A N 1
ATOM 1210 C CA . ALA A 1 150 ? -16.657 -6.174 -16.470 1.00 53.03 150 ALA A CA 1
ATOM 1211 C C . ALA A 1 150 ? -15.941 -5.326 -15.415 1.00 53.03 150 ALA A C 1
ATOM 1213 O O . ALA A 1 150 ? -16.419 -5.202 -14.290 1.00 53.03 150 ALA A O 1
ATOM 1214 N N . ILE A 1 151 ? -14.787 -4.781 -15.802 1.00 54.94 151 ILE A N 1
ATOM 1215 C CA . ILE A 1 151 ? -13.930 -3.902 -15.003 1.00 54.94 151 ILE A CA 1
ATOM 1216 C C . ILE A 1 151 ? -14.807 -2.803 -14.395 1.00 54.94 151 ILE A C 1
ATOM 1218 O O . ILE A 1 151 ? -15.202 -1.864 -15.087 1.00 54.94 151 ILE A O 1
ATOM 1222 N N . ARG A 1 152 ? -15.170 -2.958 -13.118 1.00 68.81 152 ARG A N 1
ATOM 1223 C CA . ARG A 1 152 ? -15.890 -1.922 -12.383 1.00 68.81 152 ARG A CA 1
ATOM 1224 C C . ARG A 1 152 ? -14.914 -0.789 -12.121 1.00 68.81 152 ARG A C 1
ATOM 1226 O O . ARG A 1 152 ? -13.749 -1.034 -11.804 1.00 68.81 152 ARG A O 1
ATOM 1233 N N . ARG A 1 153 ? -15.384 0.441 -12.310 1.00 87.12 153 ARG A N 1
ATOM 1234 C CA . ARG A 1 153 ? -14.684 1.613 -11.800 1.00 87.12 153 ARG A CA 1
ATOM 1235 C C . ARG A 1 153 ? -14.720 1.507 -10.278 1.00 87.12 153 ARG A C 1
ATOM 1237 O O . ARG A 1 153 ? -15.790 1.297 -9.718 1.00 87.12 153 ARG A O 1
ATOM 1244 N N . TRP A 1 154 ? -13.546 1.562 -9.673 1.00 89.56 154 TRP A N 1
ATOM 1245 C CA . TRP A 1 154 ? -13.390 1.668 -8.233 1.00 89.56 154 TRP A CA 1
ATOM 1246 C C . TRP A 1 154 ? -13.103 3.126 -7.926 1.00 89.56 154 TRP A C 1
ATOM 1248 O O . TRP A 1 154 ? -12.339 3.756 -8.662 1.00 89.56 154 TRP A O 1
ATOM 1258 N N . ASP A 1 155 ? -13.743 3.642 -6.889 1.00 87.69 155 ASP A N 1
ATOM 1259 C CA . ASP A 1 155 ? -13.570 5.013 -6.435 1.00 87.69 155 ASP A CA 1
ATOM 1260 C C . ASP A 1 155 ? -12.918 5.001 -5.040 1.00 87.69 155 ASP A C 1
ATOM 1262 O O . ASP A 1 155 ? -13.074 4.054 -4.260 1.00 87.69 155 ASP A O 1
ATOM 1266 N N . GLU A 1 156 ? -12.126 6.030 -4.750 1.00 87.94 156 GLU A N 1
ATOM 1267 C CA . GLU A 1 156 ? -11.413 6.182 -3.480 1.00 87.94 156 GLU A CA 1
ATOM 1268 C C . GLU A 1 156 ? -12.407 6.458 -2.345 1.00 87.94 156 GLU A C 1
ATOM 1270 O O . GLU A 1 156 ? -13.341 7.244 -2.502 1.00 87.94 156 GLU A O 1
ATOM 1275 N N . THR A 1 157 ? -12.210 5.832 -1.181 1.00 84.56 157 THR A N 1
ATOM 1276 C CA . THR A 1 157 ? -13.058 6.095 -0.000 1.00 84.56 157 THR A CA 1
ATOM 1277 C C . THR A 1 157 ? -12.547 7.258 0.861 1.00 84.56 157 THR A C 1
ATOM 1279 O O . THR A 1 157 ? -13.260 7.730 1.741 1.00 84.56 157 THR A O 1
ATOM 1282 N N . GLY A 1 158 ? -11.286 7.670 0.679 1.00 83.44 158 GLY A N 1
ATOM 1283 C CA . G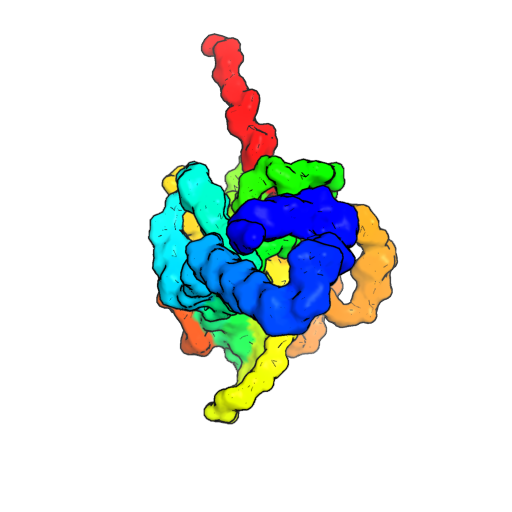LY A 1 158 ? -10.568 8.550 1.611 1.00 83.44 158 GLY A CA 1
ATOM 1284 C C . GLY A 1 158 ? -10.038 7.846 2.873 1.00 83.44 158 GLY A C 1
ATOM 1285 O O . GLY A 1 158 ? -9.364 8.477 3.690 1.00 83.44 158 GLY A O 1
ATOM 1286 N N . PHE A 1 159 ? -10.296 6.544 3.037 1.00 86.69 159 PHE A N 1
ATOM 1287 C CA . PHE A 1 159 ? -9.733 5.724 4.107 1.00 86.69 159 PHE A CA 1
ATOM 1288 C C . PHE A 1 159 ? -8.474 4.990 3.655 1.00 86.69 159 PHE A C 1
ATOM 1290 O O . PHE A 1 159 ? -8.354 4.521 2.523 1.00 86.69 159 PHE A O 1
ATOM 1297 N N . TYR A 1 160 ? -7.564 4.809 4.602 1.00 89.88 160 TYR A N 1
ATOM 1298 C CA . TYR A 1 160 ? -6.390 3.967 4.470 1.00 89.88 160 TYR A CA 1
ATOM 1299 C C . TYR A 1 160 ? -6.547 2.701 5.290 1.00 89.88 160 TYR A C 1
ATOM 1301 O O . TYR A 1 160 ? -7.002 2.733 6.432 1.00 89.88 160 TYR A O 1
ATOM 1309 N N . VAL A 1 161 ? -6.108 1.582 4.728 1.00 92.38 161 VAL A N 1
ATOM 1310 C CA . VAL A 1 161 ? -6.014 0.327 5.465 1.00 92.38 161 VAL A CA 1
ATOM 1311 C C . VAL A 1 161 ? -4.652 0.255 6.135 1.00 92.38 161 VAL A C 1
ATOM 1313 O O . VAL A 1 161 ? -3.611 0.470 5.503 1.00 92.38 161 VAL A O 1
ATOM 1316 N N . VAL A 1 162 ? -4.654 -0.066 7.422 1.00 92.19 162 VAL A N 1
ATOM 1317 C CA . VAL A 1 162 ? -3.454 -0.157 8.247 1.00 92.19 162 VAL A CA 1
ATOM 1318 C C . VAL A 1 162 ? -3.426 -1.475 9.018 1.00 92.19 162 VAL A C 1
ATOM 1320 O O . VAL A 1 162 ? -4.458 -1.969 9.472 1.00 92.19 162 VAL A O 1
ATOM 1323 N N . ALA A 1 163 ? -2.233 -2.035 9.190 1.00 93.19 163 ALA A N 1
ATOM 1324 C CA . ALA A 1 163 ? -1.974 -3.103 10.146 1.00 93.19 163 ALA A CA 1
ATOM 1325 C C . ALA A 1 163 ? -1.611 -2.467 11.487 1.00 93.19 163 ALA A C 1
ATOM 1327 O O . ALA A 1 163 ? -0.570 -1.815 11.598 1.00 93.19 163 ALA A O 1
ATOM 1328 N N . ARG A 1 164 ? -2.452 -2.633 12.509 1.00 92.56 164 ARG A N 1
ATOM 1329 C CA . ARG A 1 164 ? -2.093 -2.233 13.871 1.00 92.56 164 ARG A CA 1
ATOM 1330 C C . ARG A 1 164 ? -1.013 -3.186 14.386 1.00 92.56 164 ARG A C 1
ATOM 1332 O O . ARG A 1 164 ? -1.048 -4.387 14.121 1.00 92.56 164 ARG A O 1
ATOM 1339 N N . ILE A 1 165 ? -0.008 -2.622 15.043 1.00 91.38 165 ILE A N 1
ATOM 1340 C CA . ILE A 1 165 ? 1.171 -3.323 15.538 1.00 91.38 165 ILE A CA 1
ATOM 1341 C C . ILE A 1 165 ? 1.036 -3.455 17.053 1.00 91.38 165 ILE A C 1
ATOM 1343 O O . ILE A 1 165 ? 1.052 -2.463 17.786 1.00 91.38 165 ILE A O 1
ATOM 1347 N N . GLY A 1 166 ? 0.955 -4.696 17.521 1.00 90.75 166 GLY A N 1
ATOM 1348 C CA . GLY A 1 166 ? 0.941 -5.015 18.939 1.00 90.75 166 GLY A CA 1
ATOM 1349 C C . GLY A 1 166 ? 2.332 -4.911 19.587 1.00 90.75 166 GLY A C 1
ATOM 1350 O O . GLY A 1 166 ? 3.352 -4.792 18.901 1.00 90.75 166 GLY A O 1
ATOM 1351 N N . PRO A 1 167 ? 2.424 -5.044 20.924 1.00 89.00 167 PRO A N 1
ATOM 1352 C CA . PRO A 1 167 ? 3.688 -4.924 21.664 1.00 89.00 167 PRO A CA 1
ATOM 1353 C C . PRO A 1 167 ? 4.789 -5.913 21.247 1.00 89.00 167 PRO A C 1
ATOM 1355 O O . PRO A 1 167 ? 5.968 -5.657 21.473 1.00 89.00 167 PRO A O 1
ATOM 1358 N N . SER A 1 168 ? 4.422 -7.047 20.646 1.00 91.81 168 SER A N 1
ATOM 1359 C CA . SER A 1 168 ? 5.365 -8.050 20.134 1.00 91.81 168 SER A CA 1
ATOM 1360 C C . SER A 1 168 ? 6.008 -7.663 18.797 1.00 91.81 168 SER A C 1
ATOM 1362 O O . SER A 1 168 ? 6.899 -8.369 18.325 1.00 91.81 168 SER A O 1
ATOM 1364 N N . GLY A 1 169 ? 5.542 -6.584 18.163 1.00 90.25 169 GLY A N 1
ATOM 1365 C CA . GLY A 1 169 ? 5.888 -6.217 16.792 1.00 90.25 169 GLY A CA 1
ATOM 1366 C C . GLY A 1 169 ? 5.140 -7.007 15.717 1.00 90.25 169 GLY A C 1
ATOM 1367 O O . GLY A 1 169 ? 5.393 -6.796 14.531 1.00 90.25 169 GLY A O 1
ATOM 1368 N N . LYS A 1 170 ? 4.221 -7.891 16.119 1.00 94.56 170 LYS A N 1
ATOM 1369 C CA . LYS A 1 170 ? 3.272 -8.561 15.226 1.00 94.56 170 LYS A CA 1
ATOM 1370 C C . LYS A 1 170 ? 2.024 -7.717 15.029 1.00 94.56 170 LYS A C 1
ATOM 1372 O O . LYS A 1 170 ? 1.704 -6.871 15.862 1.00 94.56 170 LYS A O 1
ATOM 1377 N N . MET A 1 171 ? 1.323 -7.984 13.935 1.00 95.25 171 MET A N 1
ATOM 1378 C CA . MET A 1 171 ? 0.003 -7.418 13.710 1.00 95.25 171 MET A CA 1
ATOM 1379 C C . MET A 1 171 ? -0.976 -7.892 14.791 1.00 95.25 171 MET A C 1
ATOM 1381 O O . MET A 1 171 ? -0.978 -9.070 15.148 1.00 95.25 171 MET A O 1
ATOM 1385 N N . ASP A 1 172 ? -1.802 -6.984 15.303 1.00 93.56 172 ASP A N 1
ATOM 1386 C CA . ASP A 1 172 ? -2.897 -7.277 16.239 1.00 93.56 172 ASP A CA 1
ATOM 1387 C C . ASP A 1 172 ? -4.284 -6.882 15.686 1.00 93.56 172 ASP A C 1
ATOM 1389 O O . ASP A 1 172 ? -5.306 -7.031 16.363 1.00 93.56 172 ASP A O 1
ATOM 1393 N N . GLY A 1 173 ? -4.333 -6.443 14.427 1.00 94.19 173 GLY A N 1
ATOM 1394 C CA . GLY A 1 173 ? -5.549 -6.320 13.632 1.00 94.19 173 GLY A CA 1
ATOM 1395 C C . GLY A 1 173 ? -5.355 -5.476 12.376 1.00 94.19 173 GLY A C 1
ATOM 1396 O O . GLY A 1 173 ? -4.370 -4.749 12.236 1.00 94.19 173 GLY A O 1
ATOM 1397 N N . ILE A 1 174 ? -6.338 -5.552 11.482 1.00 94.75 174 ILE A N 1
ATOM 1398 C CA . ILE A 1 174 ? -6.455 -4.688 10.307 1.00 94.75 174 ILE A CA 1
ATOM 1399 C C . ILE A 1 174 ? -7.521 -3.637 10.584 1.00 94.75 174 ILE A C 1
ATOM 1401 O O . ILE A 1 174 ? -8.614 -3.968 11.048 1.00 94.75 174 ILE A O 1
ATOM 1405 N N . PHE A 1 175 ? -7.207 -2.381 10.284 1.00 92.56 175 PHE A N 1
ATOM 1406 C CA . PHE A 1 175 ? -8.080 -1.244 10.546 1.00 92.56 175 PHE A CA 1
ATOM 1407 C C . PHE A 1 175 ? -8.202 -0.351 9.312 1.00 92.56 175 PHE A C 1
ATOM 1409 O O . PHE A 1 175 ? -7.244 -0.204 8.554 1.00 92.56 175 PHE A O 1
ATOM 1416 N N . ALA A 1 176 ? -9.369 0.259 9.130 1.00 90.06 176 ALA A N 1
ATOM 1417 C CA . ALA A 1 176 ? -9.557 1.403 8.250 1.00 90.06 176 ALA A CA 1
ATOM 1418 C C . ALA A 1 176 ? -9.391 2.679 9.074 1.00 90.06 176 ALA A C 1
ATOM 1420 O O . ALA A 1 176 ? -10.043 2.842 10.105 1.00 90.06 176 ALA A O 1
ATOM 1421 N N . VAL A 1 177 ? -8.526 3.574 8.614 1.00 85.94 177 VAL A N 1
ATOM 1422 C CA . VAL A 1 177 ? -8.218 4.855 9.247 1.00 85.94 177 VAL A CA 1
ATOM 1423 C C . VAL A 1 177 ? -8.495 5.970 8.254 1.00 85.94 177 VAL A C 1
ATOM 1425 O O . VAL A 1 177 ? -8.039 5.912 7.114 1.00 85.94 177 VAL A O 1
ATOM 1428 N N . TYR A 1 178 ? -9.239 6.988 8.671 1.00 79.62 178 TYR A N 1
ATOM 1429 C CA . TYR A 1 178 ? -9.536 8.121 7.798 1.00 79.62 178 TYR A CA 1
ATOM 1430 C C . TYR A 1 178 ? -8.316 9.031 7.591 1.00 79.62 178 TYR A C 1
ATOM 1432 O O . TYR A 1 178 ? -7.543 9.279 8.522 1.00 79.62 178 TYR A O 1
ATOM 1440 N N . ARG A 1 179 ? -8.147 9.547 6.366 1.00 66.06 179 ARG A N 1
ATOM 1441 C CA . ARG A 1 179 ? -7.129 10.549 6.034 1.00 66.06 179 ARG A CA 1
ATOM 1442 C C . ARG A 1 179 ? -7.405 11.855 6.781 1.00 66.06 179 ARG A C 1
ATOM 1444 O O . ARG A 1 179 ? -8.384 12.533 6.497 1.00 66.06 179 ARG A O 1
ATOM 1451 N N . MET A 1 180 ? -6.507 12.247 7.682 1.00 56.31 180 MET A N 1
ATOM 1452 C CA . MET A 1 180 ? -6.529 13.595 8.257 1.00 56.31 180 MET A CA 1
ATOM 1453 C C . MET A 1 180 ? -5.800 14.561 7.303 1.00 56.31 180 MET A C 1
ATOM 1455 O O . MET A 1 180 ? -4.664 14.257 6.931 1.00 56.31 180 MET A O 1
ATOM 1459 N N . PRO A 1 181 ? -6.422 15.667 6.849 1.00 50.72 181 PRO A N 1
ATOM 1460 C CA . PRO A 1 181 ? -5.720 16.701 6.086 1.00 50.72 181 PRO A CA 1
ATOM 1461 C C . PRO A 1 181 ? -4.637 17.373 6.946 1.00 50.72 181 PRO A C 1
ATOM 1463 O O . PRO A 1 181 ? -4.735 17.378 8.176 1.00 50.72 181 PRO A O 1
ATOM 1466 N N . SER A 1 182 ? -3.593 17.910 6.309 1.00 45.09 182 SER A N 1
ATOM 1467 C CA . SER A 1 182 ? -2.562 18.680 7.017 1.00 45.09 182 SER A CA 1
ATOM 1468 C C . SER A 1 182 ? -3.068 20.079 7.377 1.00 45.09 182 SER A C 1
ATOM 1470 O O . SER A 1 182 ? -3.851 20.654 6.631 1.00 45.09 182 SER A O 1
ATOM 1472 N N . GLU A 1 183 ? -2.614 20.646 8.503 1.00 45.25 183 GLU A N 1
ATOM 1473 C CA . GLU A 1 183 ? -3.025 21.990 8.966 1.00 45.25 183 GLU A CA 1
ATOM 1474 C C . GLU A 1 183 ? -2.723 23.115 7.951 1.00 45.25 183 GLU A C 1
ATOM 1476 O O . GLU A 1 183 ? -3.364 24.164 7.998 1.00 45.25 183 GLU A O 1
ATOM 1481 N N . ASP A 1 184 ? -1.787 22.893 7.020 1.00 47.12 184 ASP A N 1
ATOM 1482 C CA . ASP A 1 184 ? -1.405 23.844 5.964 1.00 47.12 184 ASP A CA 1
ATOM 1483 C C . ASP A 1 184 ? -2.262 23.748 4.688 1.00 47.12 184 ASP A C 1
ATOM 1485 O O . ASP A 1 184 ? -2.206 24.639 3.834 1.00 47.12 184 ASP A O 1
ATOM 1489 N N . ASP A 1 185 ? -3.085 22.704 4.543 1.00 48.47 185 ASP A N 1
ATOM 1490 C CA . ASP A 1 185 ? -4.079 22.644 3.474 1.00 48.47 185 ASP A CA 1
ATOM 1491 C C . ASP A 1 185 ? -5.214 23.585 3.864 1.00 48.47 185 ASP A C 1
ATOM 1493 O O . ASP A 1 185 ? -6.117 23.142 4.566 1.00 48.47 185 ASP A O 1
ATOM 1497 N N . ASN A 1 186 ? -5.112 24.872 3.480 1.00 47.12 186 ASN A N 1
ATOM 1498 C CA . ASN A 1 186 ? -6.083 25.960 3.698 1.00 47.12 186 ASN A CA 1
ATOM 1499 C C . ASN A 1 186 ? -7.346 25.447 4.394 1.00 47.12 186 ASN A C 1
ATOM 1501 O O . ASN A 1 186 ? -8.315 25.052 3.744 1.00 47.12 186 ASN A O 1
ATOM 1505 N N . VAL A 1 187 ? -7.305 25.378 5.725 1.00 45.75 187 VAL A N 1
ATOM 1506 C CA . VAL A 1 187 ? -8.360 24.716 6.500 1.00 45.75 187 VAL A CA 1
ATOM 1507 C C . VAL A 1 187 ? -9.699 25.414 6.238 1.00 45.75 187 VAL A C 1
ATOM 1509 O O . VAL A 1 187 ? -10.735 24.768 6.204 1.00 45.75 187 VAL A O 1
ATOM 1512 N N . ASP A 1 188 ? -9.669 26.699 5.878 1.00 42.72 188 ASP A N 1
ATOM 1513 C CA . ASP A 1 188 ? -10.832 27.462 5.429 1.00 42.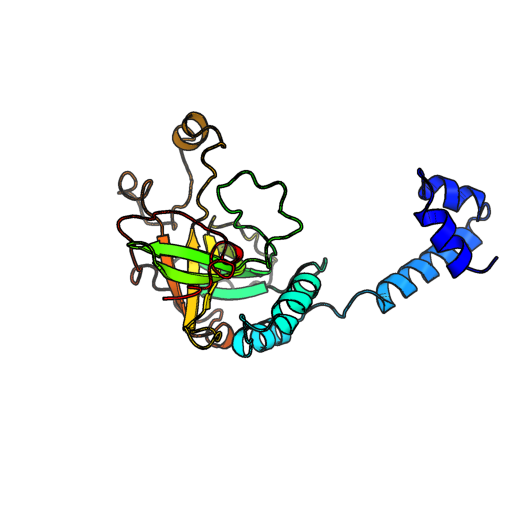72 188 ASP A CA 1
ATOM 1514 C C . ASP A 1 188 ? -11.310 27.142 3.992 1.00 42.72 188 ASP A C 1
ATOM 1516 O O . ASP A 1 188 ? -12.479 27.357 3.705 1.00 42.72 188 ASP A O 1
ATOM 1520 N N . GLU A 1 189 ? -10.497 26.608 3.073 1.00 42.12 189 GLU A N 1
ATOM 1521 C CA . GLU A 1 189 ? -10.983 26.093 1.770 1.00 42.12 189 GLU A CA 1
ATOM 1522 C C . GLU A 1 189 ? -11.354 24.605 1.841 1.00 42.12 189 GLU A C 1
ATOM 1524 O O . GLU A 1 189 ? -12.275 24.177 1.150 1.00 42.12 189 GLU A O 1
ATOM 1529 N N . ALA A 1 190 ? -10.708 23.824 2.713 1.00 41.25 190 ALA A N 1
ATOM 1530 C CA . ALA A 1 190 ? -11.040 22.420 2.954 1.00 41.25 190 ALA A CA 1
ATOM 1531 C C . ALA A 1 190 ? -12.314 22.247 3.805 1.00 41.25 190 ALA A C 1
ATOM 1533 O O . ALA A 1 190 ? -13.063 21.299 3.590 1.00 41.25 190 ALA A O 1
ATOM 1534 N N . ILE A 1 191 ? -12.603 23.177 4.727 1.00 39.47 191 ILE A N 1
ATOM 1535 C CA . ILE A 1 191 ? -13.858 23.216 5.503 1.00 39.47 191 ILE A CA 1
ATOM 1536 C C . ILE A 1 191 ? -15.015 23.818 4.688 1.00 39.47 191 ILE A C 1
ATOM 1538 O O . ILE A 1 191 ? -16.162 23.445 4.915 1.00 39.47 191 ILE A O 1
ATOM 1542 N N . ASN A 1 192 ? -14.739 24.708 3.726 1.00 38.69 192 ASN A N 1
ATOM 1543 C CA . ASN A 1 192 ? -15.768 25.313 2.864 1.00 38.69 192 ASN A CA 1
ATOM 1544 C C . ASN A 1 192 ? -15.959 24.589 1.519 1.00 38.69 192 ASN A C 1
ATOM 1546 O O . ASN A 1 192 ? -16.749 25.041 0.688 1.00 38.69 192 ASN A O 1
ATOM 1550 N N . ALA A 1 193 ? -15.272 23.466 1.293 1.00 38.78 193 ALA A N 1
ATOM 1551 C CA . ALA A 1 193 ? -15.630 22.521 0.245 1.00 38.78 193 ALA A CA 1
ATOM 1552 C C . ALA A 1 193 ? -16.885 21.745 0.685 1.00 38.78 193 ALA A C 1
ATOM 1554 O O . ALA A 1 193 ? -16.813 20.589 1.103 1.00 38.78 193 ALA A O 1
ATOM 1555 N N . GLU A 1 194 ? -18.035 22.416 0.610 1.00 37.94 194 GLU A N 1
ATOM 1556 C CA . GLU A 1 194 ? -19.357 21.795 0.525 1.00 37.94 194 GLU A CA 1
ATOM 1557 C C . GLU A 1 194 ? -19.306 20.716 -0.580 1.00 37.94 194 GLU A C 1
ATOM 1559 O O . GLU A 1 194 ? -19.317 21.036 -1.766 1.00 37.94 194 GLU A O 1
ATOM 1564 N N . ASP A 1 195 ? -19.068 19.446 -0.231 1.00 43.22 195 ASP A N 1
ATOM 1565 C CA . ASP A 1 195 ? -20.165 18.467 -0.239 1.00 43.22 195 ASP A CA 1
ATOM 1566 C C . ASP A 1 195 ? -19.778 16.991 -0.025 1.00 43.22 195 ASP A C 1
ATOM 1568 O O . ASP A 1 195 ? -20.665 16.252 0.364 1.00 43.22 195 ASP A O 1
ATOM 1572 N N . ASP A 1 196 ? -18.538 16.500 -0.175 1.00 37.78 196 ASP A N 1
ATOM 1573 C CA . ASP A 1 196 ? -18.331 15.025 -0.140 1.00 37.78 196 ASP A CA 1
ATOM 1574 C C . ASP A 1 196 ? -16.964 14.555 0.411 1.00 37.78 196 ASP A C 1
ATOM 1576 O O . ASP A 1 196 ? -16.191 13.889 -0.278 1.00 37.78 196 ASP A O 1
ATOM 1580 N N . TRP A 1 197 ? -16.646 14.852 1.678 1.00 35.28 197 TRP A N 1
ATOM 1581 C CA . TRP A 1 197 ? -15.420 14.347 2.326 1.00 35.28 197 TRP A CA 1
ATOM 1582 C C . TRP A 1 197 ? -15.710 13.310 3.418 1.00 35.28 197 TRP A C 1
ATOM 1584 O O . TRP A 1 197 ? -16.354 13.609 4.420 1.00 35.28 197 TRP A O 1
ATOM 1594 N N . GLY A 1 198 ? -15.177 12.094 3.247 1.00 40.31 198 GLY A N 1
ATOM 1595 C CA . GLY A 1 198 ? -15.031 11.105 4.326 1.00 40.31 198 GLY A CA 1
ATOM 1596 C C . GLY A 1 198 ? -16.308 10.461 4.845 1.00 40.31 198 GLY A C 1
ATOM 1597 O O . GLY A 1 198 ? -16.312 9.874 5.928 1.00 40.31 198 GLY A O 1
ATOM 1598 N N . LEU A 1 199 ? -17.391 10.553 4.082 1.00 41.12 199 LEU A N 1
ATOM 1599 C CA . LEU A 1 199 ? -18.657 9.956 4.460 1.00 41.12 199 LEU A CA 1
ATOM 1600 C C . LEU A 1 199 ? -18.666 8.521 3.961 1.00 41.12 199 LEU A C 1
ATOM 1602 O O . LEU A 1 199 ? -18.670 8.275 2.754 1.00 41.12 199 LEU A O 1
ATOM 1606 N N . LEU A 1 200 ? -18.711 7.559 4.887 1.00 42.12 200 LEU A N 1
ATOM 1607 C CA . LEU A 1 200 ? -19.274 6.264 4.526 1.00 42.12 200 LEU A CA 1
ATOM 1608 C C . LEU A 1 200 ? -20.653 6.554 3.913 1.00 42.12 200 LEU A C 1
ATOM 1610 O O . LEU A 1 200 ? -21.408 7.320 4.524 1.00 42.12 200 LEU A O 1
ATOM 1614 N N . PRO A 1 201 ? -20.972 6.020 2.720 1.00 43.75 201 PRO A N 1
ATOM 1615 C CA . PRO A 1 201 ? -22.251 6.244 2.060 1.00 43.75 201 PRO A CA 1
ATOM 1616 C C . PRO A 1 201 ? -23.369 5.703 2.952 1.00 43.75 201 PRO A C 1
ATOM 1618 O O . PRO A 1 201 ? -23.745 4.537 2.906 1.00 43.75 201 PRO A O 1
ATOM 1621 N N . THR A 1 202 ? -23.862 6.572 3.822 1.00 43.22 202 THR A N 1
ATOM 1622 C CA . THR A 1 202 ? -24.926 6.294 4.770 1.00 43.22 202 THR A CA 1
ATOM 1623 C C . THR A 1 202 ? -26.226 6.814 4.173 1.00 43.22 202 THR A C 1
ATOM 1625 O O . THR A 1 202 ? -26.233 7.831 3.469 1.00 43.22 202 THR A O 1
ATOM 1628 N N . PRO A 1 203 ? -27.362 6.147 4.425 1.00 38.66 203 PRO A N 1
ATOM 1629 C CA . PRO A 1 203 ? -28.647 6.679 4.020 1.00 38.66 203 PRO A CA 1
ATOM 1630 C C . PRO A 1 203 ? -28.940 7.937 4.852 1.00 38.66 203 PRO A C 1
ATOM 1632 O O . PRO A 1 203 ? -29.315 7.846 6.013 1.00 38.66 203 PRO A O 1
ATOM 1635 N N . LEU A 1 204 ? -28.749 9.105 4.234 1.00 37.91 204 LEU A N 1
ATOM 1636 C CA . LEU A 1 204 ? -29.377 10.398 4.535 1.00 37.91 204 LEU A CA 1
ATOM 1637 C C . LEU A 1 204 ? -29.511 10.787 6.026 1.00 37.91 204 LEU A C 1
ATOM 1639 O O . LEU A 1 204 ? -30.531 10.536 6.665 1.00 37.91 204 LEU A O 1
ATOM 1643 N N . GLY A 1 205 ? -28.559 11.604 6.495 1.00 39.09 205 GLY A N 1
ATOM 1644 C CA . GLY A 1 205 ? -28.884 12.741 7.366 1.00 39.09 205 GLY A CA 1
ATOM 1645 C C . GLY A 1 205 ? -28.475 12.644 8.837 1.00 39.09 205 GLY A C 1
ATOM 1646 O O . GLY A 1 205 ? -29.336 12.522 9.699 1.00 39.09 205 GLY A O 1
ATOM 1647 N N . SER A 1 206 ? -27.183 12.814 9.143 1.00 43.97 206 SER A N 1
ATOM 1648 C CA . SER A 1 206 ? -26.702 13.412 10.410 1.00 43.97 206 SER A CA 1
ATOM 1649 C C . SER A 1 206 ? -25.184 13.653 10.345 1.00 43.97 206 SER A C 1
ATOM 1651 O O . SER A 1 206 ? -24.392 12.911 10.921 1.00 43.97 206 SER A O 1
ATOM 1653 N N . LEU A 1 207 ? -24.755 14.644 9.561 1.00 46.22 207 LEU A N 1
ATOM 1654 C CA . LEU A 1 207 ? -23.366 14.735 9.081 1.00 46.22 207 LEU A CA 1
ATOM 1655 C C . LEU A 1 207 ? -22.497 15.819 9.742 1.00 46.22 207 LEU A C 1
ATOM 1657 O O . LEU A 1 207 ? -21.274 15.727 9.696 1.00 46.22 207 LEU A O 1
ATOM 1661 N N . ASP A 1 208 ? -23.089 16.752 10.490 1.00 49.91 208 ASP A N 1
ATOM 1662 C CA . ASP A 1 208 ? -22.340 17.844 11.140 1.00 49.91 208 ASP A CA 1
ATOM 1663 C C . ASP A 1 208 ? -21.484 17.413 12.347 1.00 49.91 208 ASP A C 1
ATOM 1665 O O . ASP A 1 208 ? -20.602 18.151 12.786 1.00 49.91 208 ASP A O 1
ATOM 1669 N N . SER A 1 209 ? -21.713 16.224 12.921 1.00 44.66 209 SER A N 1
ATOM 1670 C CA . SER A 1 209 ? -21.018 15.793 14.151 1.00 44.66 209 SER A CA 1
ATOM 1671 C C . SER A 1 209 ? -19.787 14.903 13.931 1.00 44.66 209 SER A C 1
ATOM 1673 O O . SER A 1 209 ? -19.037 14.666 14.881 1.00 44.66 209 SER A O 1
ATOM 1675 N N . MET A 1 210 ? -19.553 14.427 12.701 1.00 47.91 210 MET A N 1
ATOM 1676 C CA . MET A 1 210 ? -18.425 13.537 12.377 1.00 47.91 210 MET A CA 1
ATOM 1677 C C . MET A 1 210 ? -17.201 14.269 11.817 1.00 47.91 210 MET A C 1
ATOM 1679 O O . MET A 1 210 ? -16.091 13.767 11.957 1.00 47.91 210 MET A O 1
ATOM 1683 N N . ALA A 1 211 ? -17.363 15.489 11.295 1.00 47.34 211 ALA A N 1
ATOM 1684 C CA . ALA A 1 211 ? -16.290 16.276 10.672 1.00 47.34 211 ALA A CA 1
ATOM 1685 C C . ALA A 1 211 ? -15.130 16.673 11.618 1.00 47.34 211 ALA A C 1
ATOM 1687 O O . ALA A 1 211 ? -14.140 17.246 11.178 1.00 47.34 211 ALA A O 1
ATOM 1688 N N . LYS A 1 212 ? -15.232 16.379 12.921 1.00 44.38 212 LYS A N 1
ATOM 1689 C CA . LYS A 1 212 ? -14.201 16.673 13.935 1.00 44.38 212 LYS A CA 1
ATOM 1690 C C . LYS A 1 212 ? -13.569 15.431 14.562 1.00 44.38 212 LYS A C 1
ATOM 1692 O O . LYS A 1 212 ? -12.816 15.560 15.521 1.00 44.38 212 LYS A O 1
ATOM 1697 N N . ARG A 1 213 ? -13.913 14.229 14.095 1.00 54.53 213 ARG A N 1
ATOM 1698 C CA . ARG A 1 213 ? -13.574 12.982 14.787 1.00 54.53 213 ARG A CA 1
ATOM 1699 C C . ARG A 1 213 ? -12.674 12.122 13.926 1.00 54.53 213 ARG A C 1
ATOM 1701 O O . ARG A 1 213 ? -12.954 11.868 12.760 1.00 54.53 213 ARG A O 1
ATOM 1708 N N . PHE A 1 214 ? -11.594 11.650 14.528 1.00 61.47 214 PHE A N 1
ATOM 1709 C CA . PHE A 1 214 ? -10.790 10.605 13.929 1.00 61.47 214 PHE A CA 1
ATOM 1710 C C . PHE A 1 214 ? -11.602 9.316 13.869 1.00 61.47 214 PHE A C 1
ATOM 1712 O O . PHE A 1 214 ? -12.145 8.861 14.877 1.00 61.47 214 PHE A O 1
ATOM 1719 N N . PHE A 1 215 ? -11.677 8.738 12.674 1.00 71.88 215 PHE A N 1
ATOM 1720 C CA . PHE A 1 215 ? -12.384 7.491 12.441 1.00 71.88 215 PHE A CA 1
ATOM 1721 C C . PHE A 1 215 ? -11.391 6.340 12.321 1.00 71.88 215 PHE A C 1
ATOM 1723 O O . PHE A 1 215 ? -10.478 6.371 11.489 1.00 71.88 215 PHE A O 1
ATOM 1730 N N . CYS A 1 216 ? -11.614 5.309 13.134 1.00 80.88 216 CYS A N 1
ATOM 1731 C CA . CYS A 1 216 ? -10.899 4.047 13.078 1.00 80.88 216 CYS A CA 1
ATOM 1732 C C . CYS A 1 216 ? -11.890 2.892 13.242 1.00 80.88 216 CYS A C 1
ATOM 1734 O O . CYS A 1 216 ? -12.546 2.764 14.278 1.00 80.88 216 CYS A O 1
ATOM 1736 N N . ALA A 1 217 ? -11.982 2.044 12.222 1.00 86.56 217 ALA A N 1
ATOM 1737 C CA . ALA A 1 217 ? -12.825 0.853 12.231 1.00 86.56 217 ALA A CA 1
ATOM 1738 C C . ALA A 1 217 ? -11.960 -0.393 12.131 1.00 86.56 217 ALA A C 1
ATOM 1740 O O . ALA A 1 217 ? -11.042 -0.451 11.307 1.00 86.56 217 ALA A O 1
ATOM 1741 N N . ARG A 1 218 ? -12.252 -1.412 12.940 1.00 91.44 218 ARG A N 1
ATOM 1742 C CA . ARG A 1 218 ? -11.594 -2.707 12.789 1.00 91.44 218 ARG A CA 1
ATOM 1743 C C . ARG A 1 218 ? -12.217 -3.450 11.610 1.00 91.44 218 ARG A C 1
ATOM 1745 O O . ARG A 1 218 ? -13.416 -3.673 11.581 1.00 91.44 218 ARG A O 1
ATOM 1752 N N . LEU A 1 219 ? -11.385 -3.874 10.664 1.00 92.69 219 LEU A N 1
ATOM 1753 C CA . LEU A 1 219 ? -11.814 -4.660 9.507 1.00 92.69 219 LEU A CA 1
ATOM 1754 C C . LEU A 1 219 ? -11.674 -6.167 9.756 1.00 92.69 219 LEU A C 1
ATOM 1756 O O . LEU A 1 219 ? -12.500 -6.943 9.289 1.00 92.69 219 LEU A O 1
ATOM 1760 N N . GLY A 1 220 ? -10.641 -6.592 10.492 1.00 94.00 220 GLY A N 1
ATOM 1761 C CA . GLY A 1 220 ? -10.367 -8.010 10.749 1.00 94.00 220 GLY A CA 1
ATOM 1762 C C . GLY A 1 220 ? -9.179 -8.254 11.682 1.00 94.00 220 GLY A C 1
ATOM 1763 O O . GLY A 1 220 ? -8.580 -7.313 12.219 1.00 94.00 220 GLY A O 1
ATOM 1764 N N . GLY A 1 221 ? -8.846 -9.526 11.918 1.00 94.69 221 GLY A N 1
ATOM 1765 C CA . GLY A 1 221 ? -7.639 -9.936 12.642 1.00 94.69 221 GLY A CA 1
ATOM 1766 C C . GLY A 1 221 ? -6.401 -9.993 11.746 1.00 94.69 221 GLY A C 1
ATOM 1767 O O . GLY A 1 221 ? -5.315 -9.621 12.188 1.00 94.69 221 GLY A O 1
ATOM 1768 N N . SER A 1 222 ? -6.579 -10.393 10.489 1.00 96.75 222 SER A N 1
ATOM 1769 C CA . SER A 1 222 ? -5.520 -10.526 9.483 1.00 96.75 222 SER A CA 1
ATOM 1770 C C . SER A 1 222 ? -6.030 -10.211 8.073 1.00 96.75 222 SER A C 1
ATOM 1772 O O . SER A 1 222 ? -7.240 -10.122 7.868 1.00 96.75 222 SER A O 1
ATOM 1774 N N . LEU A 1 223 ? -5.139 -10.019 7.091 1.00 95.88 223 LEU A N 1
ATOM 1775 C CA . LEU A 1 223 ? -5.562 -9.840 5.696 1.00 95.88 223 LEU A CA 1
ATOM 1776 C C . LEU A 1 223 ? -6.123 -11.137 5.106 1.00 95.88 223 LEU A C 1
ATOM 1778 O O . LEU A 1 223 ? -7.030 -11.075 4.279 1.00 95.88 223 LEU A O 1
ATOM 1782 N N . GLY A 1 224 ? -5.604 -12.298 5.518 1.00 96.12 224 GLY A N 1
ATOM 1783 C CA . GLY A 1 224 ? -6.079 -13.604 5.061 1.00 96.12 224 GLY A CA 1
ATOM 1784 C C . GLY A 1 224 ? -7.497 -13.961 5.517 1.00 96.12 224 GLY A C 1
ATOM 1785 O O . GLY A 1 224 ? -8.129 -14.816 4.902 1.00 96.12 224 GLY A O 1
ATOM 1786 N N . GLU A 1 225 ? -8.007 -13.306 6.563 1.00 95.50 225 GLU A N 1
ATOM 1787 C CA . GLU A 1 225 ? -9.402 -13.425 7.015 1.00 95.50 225 GLU A CA 1
ATOM 1788 C C . GLU A 1 225 ? -10.384 -12.598 6.173 1.00 95.50 225 GLU A C 1
ATOM 1790 O O . GLU A 1 225 ? -11.583 -12.874 6.188 1.00 95.50 225 GLU A O 1
ATOM 1795 N N . LEU A 1 226 ? -9.893 -11.587 5.451 1.00 95.19 226 LEU A N 1
ATOM 1796 C CA . LEU A 1 226 ? -10.719 -10.714 4.621 1.00 95.19 226 LEU A CA 1
ATOM 1797 C C . LEU A 1 226 ? -11.053 -11.376 3.277 1.00 95.19 226 LEU A C 1
ATOM 1799 O O . LEU A 1 226 ? -10.396 -12.311 2.816 1.00 95.19 226 LEU A O 1
ATOM 1803 N N . GLY A 1 227 ? -12.074 -10.861 2.597 1.00 92.75 227 GLY A N 1
ATOM 1804 C CA . GLY A 1 227 ? -12.457 -11.352 1.277 1.00 92.75 227 GLY A CA 1
ATOM 1805 C C . GLY A 1 227 ? -13.812 -10.833 0.829 1.00 92.75 227 GLY A C 1
ATOM 1806 O O . GLY A 1 227 ? -14.492 -10.146 1.577 1.00 92.75 227 GLY A O 1
ATOM 1807 N N . ASP A 1 228 ? -14.232 -11.188 -0.384 1.00 88.50 228 ASP A N 1
ATOM 1808 C CA . ASP A 1 228 ? -15.478 -10.676 -0.980 1.00 88.50 228 ASP A CA 1
ATOM 1809 C C . ASP A 1 228 ? -16.741 -11.028 -0.168 1.00 88.50 228 ASP A C 1
ATOM 1811 O O . ASP A 1 228 ? -17.740 -10.309 -0.208 1.00 88.50 228 ASP A O 1
ATOM 1815 N N . ASP A 1 229 ? -16.694 -12.127 0.590 1.00 89.94 229 ASP A N 1
ATOM 1816 C CA . ASP A 1 229 ? -17.792 -12.580 1.446 1.00 89.94 229 ASP A CA 1
ATOM 1817 C C . ASP A 1 229 ? -17.733 -12.035 2.876 1.00 89.94 229 ASP A C 1
ATOM 1819 O O . ASP A 1 229 ? -18.687 -12.223 3.636 1.00 89.94 229 ASP A O 1
ATOM 1823 N N . HIS A 1 230 ? -16.654 -11.339 3.241 1.00 93.25 230 HIS A N 1
ATOM 1824 C CA . HIS A 1 230 ? -16.510 -10.732 4.557 1.00 93.25 230 HIS A CA 1
ATOM 1825 C C . HIS A 1 230 ? -17.480 -9.557 4.696 1.00 93.25 230 HIS A C 1
ATOM 1827 O O . HIS A 1 230 ? -17.419 -8.595 3.927 1.00 93.25 230 HIS A O 1
ATOM 1833 N N . ARG A 1 231 ? -18.406 -9.641 5.656 1.00 92.69 231 ARG A N 1
ATOM 1834 C CA . ARG A 1 231 ? -19.337 -8.545 5.942 1.00 92.69 231 ARG A CA 1
ATOM 1835 C C . ARG A 1 231 ? -18.610 -7.503 6.784 1.00 92.69 231 ARG A C 1
ATOM 1837 O O . ARG A 1 231 ? -18.210 -7.804 7.905 1.00 92.69 231 ARG A O 1
ATOM 1844 N N . LEU A 1 232 ? -18.473 -6.295 6.249 1.00 89.38 232 LEU A N 1
ATOM 1845 C CA . LEU A 1 232 ? -17.981 -5.154 7.006 1.00 89.38 232 LEU A CA 1
ATOM 1846 C C . LEU A 1 232 ? -19.120 -4.591 7.841 1.00 89.38 232 LEU A C 1
ATOM 1848 O O . LEU A 1 232 ? -20.184 -4.259 7.316 1.00 89.38 232 LEU A O 1
ATOM 1852 N N . ASP A 1 233 ? -18.879 -4.518 9.143 1.00 83.69 233 ASP A N 1
ATOM 1853 C CA . ASP A 1 233 ? -19.745 -3.826 10.078 1.00 83.69 233 ASP A CA 1
ATOM 1854 C C . ASP A 1 233 ? -19.072 -2.518 10.476 1.00 83.69 233 ASP A C 1
ATOM 1856 O O . ASP A 1 233 ? -18.220 -2.464 11.362 1.00 83.69 233 ASP A O 1
ATOM 1860 N N . TRP A 1 234 ? -19.431 -1.461 9.756 1.00 80.00 234 TRP A N 1
ATOM 1861 C CA . TRP A 1 234 ? -18.956 -0.117 10.042 1.00 80.00 234 TRP A CA 1
ATOM 1862 C C . TRP A 1 234 ? -19.568 0.464 11.320 1.00 80.00 234 TRP A C 1
ATOM 1864 O O . TRP A 1 234 ? -19.303 1.621 11.607 1.00 80.00 234 TRP A O 1
ATOM 1874 N N . GLU A 1 235 ? -20.411 -0.250 12.071 1.00 72.56 235 GLU A N 1
ATOM 1875 C CA . GLU A 1 235 ? -20.925 0.230 13.359 1.00 72.56 235 GLU A CA 1
ATOM 1876 C C . GLU A 1 235 ? -19.997 -0.139 14.529 1.00 7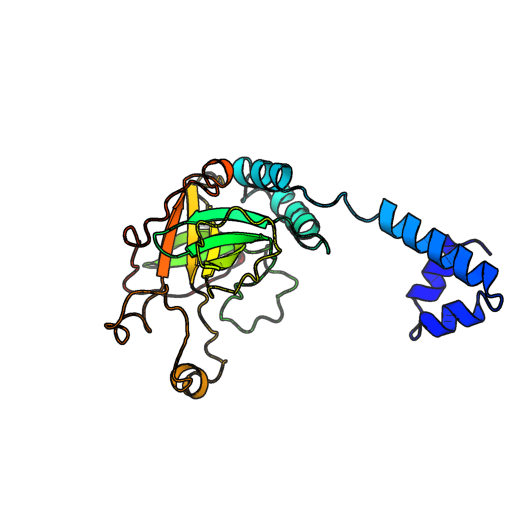2.56 235 GLU A C 1
ATOM 1878 O O . GLU A 1 235 ? -20.005 0.555 15.547 1.00 72.56 235 GLU A O 1
ATOM 1883 N N . ASP A 1 236 ? -19.123 -1.145 14.373 1.00 65.44 236 ASP A N 1
ATOM 1884 C CA . ASP A 1 236 ? -18.135 -1.573 15.385 1.00 65.44 236 ASP A CA 1
ATOM 1885 C C . ASP A 1 236 ? -16.879 -0.671 15.400 1.00 65.44 236 ASP A C 1
ATOM 1887 O O . ASP A 1 236 ? -15.724 -1.111 15.443 1.00 65.44 236 ASP A O 1
ATOM 1891 N N . ASN A 1 237 ? -17.104 0.642 15.307 1.00 64.75 237 ASN A N 1
ATOM 1892 C CA . ASN A 1 237 ? -16.042 1.639 15.267 1.00 64.75 237 ASN A CA 1
ATOM 1893 C C . ASN A 1 237 ? -15.488 1.906 16.659 1.00 64.75 237 ASN A C 1
ATOM 1895 O O . ASN A 1 237 ? -16.224 2.176 17.611 1.00 64.75 237 ASN A O 1
ATOM 1899 N N . ILE A 1 238 ? -14.162 1.989 16.744 1.00 61.28 238 ILE A N 1
ATOM 1900 C CA . ILE A 1 238 ? -13.515 2.608 17.893 1.00 61.28 238 ILE A CA 1
ATOM 1901 C C . ILE A 1 238 ? -13.490 4.108 17.610 1.00 61.28 238 ILE A C 1
ATOM 1903 O O . ILE A 1 238 ? -12.583 4.630 16.958 1.00 61.28 238 ILE A O 1
ATOM 1907 N N . LEU A 1 239 ? -14.520 4.806 18.085 1.00 57.53 239 LEU A N 1
ATOM 1908 C CA . LEU A 1 239 ? -14.531 6.262 18.088 1.00 57.53 239 LEU A CA 1
ATOM 1909 C C . LEU A 1 239 ? -13.547 6.747 19.155 1.00 57.53 239 LEU A C 1
ATOM 1911 O O . LEU A 1 239 ? -13.807 6.639 20.352 1.00 57.53 239 LEU A O 1
ATOM 1915 N N . TYR A 1 240 ? -12.405 7.275 18.720 1.00 56.94 240 TYR A N 1
ATOM 1916 C CA . TYR A 1 240 ? -11.535 8.043 19.601 1.00 56.94 240 TYR A CA 1
ATOM 1917 C C . TYR A 1 240 ? -12.111 9.455 19.703 1.00 56.94 240 TYR A C 1
ATOM 1919 O O . TYR A 1 240 ? -12.211 10.160 18.700 1.00 56.94 240 TYR A O 1
ATOM 1927 N N . GLU A 1 241 ? -12.533 9.842 20.909 1.00 52.41 241 GLU A N 1
ATOM 1928 C CA . GLU A 1 241 ? -13.206 11.127 21.137 1.00 52.41 241 GLU A CA 1
ATOM 1929 C C . GLU A 1 241 ? -12.288 12.332 20.873 1.00 52.41 241 GLU A C 1
ATOM 1931 O O . GLU A 1 241 ? -12.793 13.365 20.448 1.00 52.41 241 GLU A O 1
ATOM 1936 N N . ASP A 1 242 ? -10.965 12.166 21.005 1.00 52.88 242 ASP A N 1
ATOM 1937 C CA . ASP A 1 242 ? -9.963 13.218 20.798 1.00 52.88 242 ASP A CA 1
ATOM 1938 C C . ASP A 1 242 ? -8.693 12.668 20.105 1.00 52.88 242 ASP A C 1
ATOM 1940 O O . ASP A 1 242 ? -7.809 12.114 20.770 1.00 52.88 242 ASP A O 1
ATOM 1944 N N . PRO A 1 243 ? -8.549 12.782 18.773 1.00 54.91 243 PRO A N 1
ATOM 1945 C CA . PRO A 1 243 ? -7.272 12.513 18.120 1.00 54.91 243 PRO A CA 1
ATOM 1946 C C . PRO A 1 243 ? -6.267 13.621 18.422 1.00 54.91 243 PRO A C 1
ATOM 1948 O O . PRO A 1 243 ? -6.521 14.793 18.162 1.00 54.91 243 PRO A O 1
ATOM 1951 N N . VAL A 1 244 ? -5.109 13.243 18.961 1.00 55.62 244 VAL A N 1
ATOM 1952 C CA . VAL A 1 244 ? -4.123 14.221 19.436 1.00 55.62 244 VAL A CA 1
ATOM 1953 C C . VAL A 1 244 ? -3.119 14.600 18.347 1.00 55.62 244 VAL A C 1
ATOM 1955 O O . VAL A 1 244 ? -2.827 15.778 18.217 1.00 55.62 244 VAL A O 1
ATOM 1958 N N . GLU A 1 245 ? -2.598 13.645 17.563 1.00 63.16 245 GLU A N 1
ATOM 1959 C CA . GLU A 1 245 ? -1.647 13.910 16.464 1.00 63.16 245 GLU A CA 1
ATOM 1960 C C . GLU A 1 245 ? -1.239 12.596 15.761 1.00 63.16 245 GLU A C 1
ATOM 1962 O O . GLU A 1 245 ? -1.148 11.555 16.422 1.00 63.16 245 GLU A O 1
ATOM 1967 N N . LEU A 1 246 ? -0.917 12.631 14.459 1.00 65.00 246 LEU A N 1
ATOM 1968 C CA . LEU A 1 246 ? -0.164 11.559 13.786 1.00 65.00 246 LEU A CA 1
ATOM 1969 C C . LEU A 1 246 ? 1.336 11.835 13.904 1.00 65.00 246 LEU A C 1
ATOM 1971 O O . LEU A 1 246 ? 1.867 12.687 13.194 1.00 65.00 246 LEU A O 1
ATOM 1975 N N . VAL A 1 247 ? 2.041 11.076 14.749 1.00 63.12 247 VAL A N 1
ATOM 1976 C CA . VAL A 1 247 ? 3.490 11.265 14.939 1.00 63.12 247 VAL A CA 1
ATOM 1977 C C . VAL A 1 247 ? 4.327 10.115 14.367 1.00 63.12 247 VAL A C 1
ATOM 1979 O O . VAL A 1 247 ? 3.940 8.946 14.481 1.00 63.12 247 VAL A O 1
ATOM 1982 N N . PRO A 1 248 ? 5.528 10.398 13.828 1.00 64.19 248 PRO A N 1
ATOM 1983 C CA . PRO A 1 248 ? 6.525 9.375 13.536 1.00 64.19 248 PRO A CA 1
ATOM 1984 C C . PRO A 1 248 ? 7.020 8.644 14.787 1.00 64.19 248 PRO A C 1
ATOM 1986 O O . PRO A 1 248 ? 7.380 9.274 15.787 1.00 64.19 248 PRO A O 1
ATOM 1989 N N . VAL A 1 249 ? 7.177 7.320 14.704 1.00 62.69 249 VAL A N 1
ATOM 1990 C CA . VAL A 1 249 ? 7.720 6.510 15.817 1.00 62.69 249 VAL A CA 1
ATOM 1991 C C . VAL A 1 249 ? 9.204 6.789 16.116 1.00 62.69 249 VAL A C 1
ATOM 1993 O O . VAL A 1 249 ? 9.645 6.639 17.258 1.00 62.69 249 VAL A O 1
ATOM 1996 N N . SER A 1 250 ? 9.977 7.281 15.142 1.00 58.38 250 SER A N 1
ATOM 1997 C CA . SER A 1 250 ? 11.412 7.590 15.292 1.00 58.38 250 SER A CA 1
ATOM 1998 C C . SER A 1 250 ? 11.724 8.721 16.284 1.00 58.38 250 SER A C 1
ATOM 2000 O O . SER A 1 250 ? 12.870 8.872 16.703 1.00 58.38 250 SER A O 1
ATOM 2002 N N . SER A 1 251 ? 10.718 9.475 16.726 1.00 49.50 251 SER A N 1
ATOM 2003 C CA . SER A 1 251 ? 10.873 10.610 17.643 1.00 49.50 251 SER A CA 1
ATOM 2004 C C . SER A 1 251 ? 11.151 10.232 19.111 1.00 49.50 251 SER A C 1
ATOM 2006 O O . SER A 1 251 ? 11.518 11.104 19.898 1.00 49.50 251 SER A O 1
ATOM 2008 N N . ARG A 1 252 ? 11.018 8.955 19.516 1.00 46.19 252 ARG A N 1
ATOM 2009 C CA . ARG A 1 252 ? 11.134 8.553 20.940 1.00 46.19 252 ARG A CA 1
ATOM 2010 C C . ARG A 1 252 ? 12.271 7.600 21.300 1.00 46.19 252 ARG A C 1
ATOM 2012 O O . ARG A 1 252 ? 12.716 7.641 22.443 1.00 46.19 252 ARG A O 1
ATOM 2019 N N . GLN A 1 253 ? 12.789 6.789 20.375 1.00 44.72 253 GLN A N 1
ATOM 2020 C CA . GLN A 1 253 ? 13.846 5.819 20.716 1.00 44.72 253 GLN A CA 1
ATOM 2021 C C . GLN A 1 253 ? 15.230 6.447 20.979 1.00 44.72 253 GLN A C 1
ATOM 2023 O O . GLN A 1 253 ? 16.123 5.752 21.445 1.00 44.72 253 GLN A O 1
ATOM 2028 N N . GLN A 1 254 ? 15.415 7.754 20.756 1.00 40.41 254 GLN A N 1
ATOM 2029 C CA . GLN A 1 254 ? 16.662 8.457 21.104 1.00 40.41 254 GLN A CA 1
ATOM 2030 C C . GLN A 1 254 ? 16.679 9.091 22.507 1.00 40.41 254 GLN A C 1
ATOM 2032 O O . GLN A 1 254 ? 17.702 9.642 22.907 1.00 40.41 254 GLN A O 1
ATOM 2037 N N . LYS A 1 255 ? 15.595 9.001 23.290 1.00 40.88 255 LYS A N 1
ATOM 2038 C CA . LYS A 1 255 ? 15.628 9.316 24.728 1.00 40.88 255 LYS A CA 1
ATOM 2039 C C . LYS A 1 255 ? 15.663 8.020 25.531 1.00 40.88 255 LYS A C 1
ATOM 2041 O O . LYS A 1 255 ? 14.674 7.636 26.150 1.00 40.88 255 LYS A O 1
ATOM 2046 N N . GLU A 1 256 ? 16.808 7.344 25.529 1.00 39.12 256 GLU A N 1
ATOM 2047 C CA . GLU A 1 256 ? 17.092 6.419 26.625 1.00 39.12 256 GLU A CA 1
ATOM 2048 C C . GLU A 1 256 ? 17.104 7.211 27.946 1.00 39.12 256 GLU A C 1
ATOM 2050 O O . GLU A 1 256 ? 17.710 8.288 28.009 1.00 39.12 256 GLU A O 1
ATOM 2055 N N . PRO A 1 257 ? 16.449 6.723 29.013 1.00 43.59 257 PRO A N 1
ATOM 2056 C CA . PRO A 1 257 ? 16.589 7.283 30.347 1.00 43.59 257 PRO A CA 1
ATOM 2057 C C . PRO A 1 257 ? 17.966 6.885 30.893 1.00 43.59 257 PRO A C 1
ATOM 2059 O O . PRO A 1 257 ? 18.119 5.918 31.636 1.00 43.59 257 PRO A O 1
ATOM 2062 N N . GLY A 1 258 ? 18.990 7.624 30.476 1.00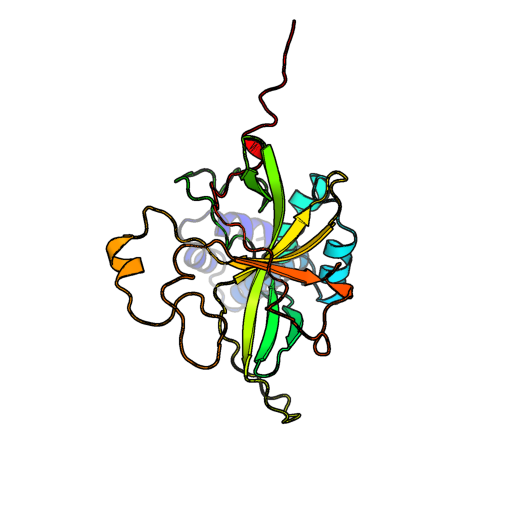 48.84 258 GLY A N 1
ATOM 2063 C CA . GLY A 1 258 ? 20.318 7.554 31.054 1.00 48.84 258 GLY A CA 1
ATOM 2064 C C . GLY A 1 258 ? 20.334 8.168 32.452 1.00 48.84 258 GLY A C 1
ATOM 2065 O O . GLY A 1 258 ? 20.229 9.381 32.598 1.00 48.84 258 GLY A O 1
ATOM 2066 N N . MET A 1 259 ? 20.558 7.296 33.435 1.00 42.31 259 MET A N 1
ATOM 2067 C CA . MET A 1 259 ? 21.241 7.549 34.709 1.00 42.31 259 MET A CA 1
ATOM 2068 C C . MET A 1 259 ? 20.533 8.423 35.757 1.00 42.31 259 MET A C 1
ATOM 2070 O O . MET A 1 259 ? 20.752 9.630 35.845 1.00 42.31 259 MET A O 1
ATOM 2074 N N . HIS A 1 260 ? 19.856 7.741 36.684 1.00 40.03 260 HIS A N 1
ATOM 2075 C CA . HIS A 1 260 ? 20.038 7.993 38.115 1.00 40.03 260 HIS A CA 1
ATOM 2076 C C . HIS A 1 260 ? 20.420 6.693 38.818 1.00 40.03 260 HIS A C 1
ATOM 2078 O O . HIS A 1 260 ? 19.839 5.646 38.454 1.00 40.03 260 HIS A O 1
#

pLDDT: mean 74.87, std 20.2, range [35.28, 97.44]

Foldseek 3Di:
DDLVVLVVVLVPDPHSPVSLCVVPVDPVVSVVSVVVVVVVCVVVQPDAQEPVNLQVCQQPDLQPDVVSLVPVVSNLPDPDFYKAFLEDAPWKTKIFGFDWDPADFLDPDPVPVPFRTAFWFFDDPRDGPWTKRWGGFMWIFTDDPDPDPPDTDIHTLQWTWIFTADPSSGGQFIKTWHHDDHPPPPVVVVVPPPDDGNDPPDPDDDPPPPPQWIWMDTRTRGSVPGDHHRYDDSVRIPTDVDGDTTDGPVPPPVDDPPDD